Protein AF-G2FEU1-F1 (afdb_monomer)

Nearest PDB structures (foldseek):
  3tka-assembly1_A-2  TM=9.589E-01  e=1.641E-26  Escherichia coli K-12
  1wg8-assembly2_B  TM=9.608E-01  e=3.693E-21  Thermus thermophilus
  1n2x-assembly1_A  TM=9.197E-01  e=1.363E-20  Thermotoga maritima
  8ipi-assembly1_A  TM=8.136E-01  e=1.053E-19  Homo sapiens
  1n2x-assembly2_B  TM=9.112E-01  e=3.180E-18  Thermotoga maritima

InterPro domains:
  IPR002903 Ribosomal RNA small subunit methyltransferase H [MF_01007] (1-228)
  IPR002903 Ribosomal RNA small subunit methyltransferase H [PF01795] (5-227)
  IPR002903 Ribosomal RNA small subunit methyltransferase H [PTHR11265] (12-228)
  IPR002903 Ribosomal RNA small subunit methyltransferase H [TIGR00006] (11-227)
  IPR023397 S-adenosyl-L-methionine-dependent methyltransferase, MraW, recognition domain superfamily [G3DSA:1.10.150.170] (32-134)
  IPR023397 S-adenosyl-L-methionine-dependent methyltransferase, MraW, recognition domain superfamily [SSF81799] (34-133)
  IPR029063 S-adenosyl-L-methionine-dependent methyltransferase superfamily [G3DSA:3.40.50.150] (3-227)
  IPR029063 S-adenosyl-L-methionine-dependent methyltransferase superfamily [SSF53335] (12-228)

Foldseek 3Di:
DVQVVCVVVVQFQNAQEDEAEDDDDPCCAVDCQNQLDLVDKYFQALEPDSVDFDGLLRCLLPDALVVQLCLLCVFLVQPLSSQLSVLSVVVCVVPRPTMNNSSLVSQQVSRPDDDPPDRSCNSSSRSSSCVRHVRLVVLLVCLVCVLRRHHAQHKYKYKDQDDSSVVSVVVSQVQLQQADDDDPPDDDDPVRRNRQKDWDDDWDADDPVCCVVPVSSRRITMTMIGTHD

pLDDT: mean 93.09, std 5.65, range [76.69, 98.56]

Sequence (229 aa):
MIAQVAQNAGVAGRVDGVLLDLGVSSPQLDQAERGFSFLQDGPLDMRMDPNSGMSAAQWLAAATDKEIADVLKRYGDARHARRIARAIVAARQVEPILTTGRLAEIVSAANPAWEKGKHPATRSFQAIRIFINRELDDLQQFLGQVLEVLRPGGRLAVISFHSLEDRIVKRFMRDQAKGDRFPAGVPVTQAQLQPRLKLLGKAIRPGADETESNPRARSAVLRVAERLA

Structure (mmCIF, N/CA/C/O backbone):
data_AF-G2FEU1-F1
#
_entry.id   AF-G2FEU1-F1
#
loop_
_atom_site.group_PDB
_atom_site.id
_atom_site.type_symbol
_atom_site.label_atom_id
_atom_site.label_alt_id
_atom_site.label_comp_id
_atom_site.label_asym_id
_atom_site.label_entity_id
_atom_site.label_seq_id
_atom_site.pdbx_PDB_ins_code
_atom_site.Cartn_x
_atom_site.Cartn_y
_atom_site.Cartn_z
_atom_site.occupancy
_atom_site.B_iso_or_equiv
_atom_site.auth_seq_id
_atom_site.auth_comp_id
_atom_site.auth_asym_id
_atom_site.auth_atom_id
_atom_site.pdbx_PDB_model_num
ATOM 1 N N . MET A 1 1 ? -3.982 16.342 4.122 1.00 84.31 1 MET A N 1
ATOM 2 C CA . MET A 1 1 ? -4.105 15.750 5.476 1.00 84.31 1 MET A CA 1
ATOM 3 C C . MET A 1 1 ? -5.564 15.783 5.910 1.00 84.31 1 MET A C 1
ATOM 5 O O . MET A 1 1 ? -6.175 16.841 5.799 1.00 84.31 1 MET A O 1
ATOM 9 N N . ILE A 1 2 ? -6.144 14.651 6.333 1.00 91.88 2 ILE A N 1
ATOM 10 C CA . ILE A 1 2 ? -7.598 14.532 6.575 1.00 91.88 2 ILE A CA 1
ATOM 11 C C . ILE A 1 2 ? -8.083 15.435 7.716 1.00 91.88 2 ILE A C 1
ATOM 13 O O . ILE A 1 2 ? -9.157 16.018 7.600 1.00 91.88 2 ILE A O 1
ATOM 17 N N . ALA A 1 3 ? -7.274 15.627 8.763 1.00 91.00 3 ALA A N 1
ATOM 18 C CA . ALA A 1 3 ? -7.609 16.541 9.855 1.00 91.00 3 ALA A CA 1
ATOM 19 C C . ALA A 1 3 ? -7.847 17.972 9.344 1.00 91.00 3 ALA A C 1
ATOM 21 O O . ALA A 1 3 ? -8.859 18.580 9.676 1.00 91.00 3 ALA A O 1
ATOM 22 N N . GLN A 1 4 ? -6.983 18.471 8.453 1.00 92.88 4 GLN A N 1
ATOM 23 C CA . GLN A 1 4 ? -7.147 19.799 7.854 1.00 92.88 4 GLN A CA 1
ATOM 24 C C . GLN A 1 4 ? -8.415 19.892 6.999 1.00 92.88 4 GLN A C 1
ATOM 26 O O . GLN A 1 4 ? -9.126 20.890 7.055 1.00 92.88 4 GLN A O 1
ATOM 31 N N . VAL A 1 5 ? -8.721 18.849 6.220 1.00 93.25 5 VAL A N 1
ATOM 32 C CA . VAL A 1 5 ? -9.950 18.799 5.411 1.00 93.25 5 VAL A CA 1
ATOM 33 C C . VAL A 1 5 ? -11.182 18.857 6.317 1.00 93.25 5 VAL A C 1
ATOM 35 O O . VAL A 1 5 ? -12.087 19.650 6.069 1.00 93.25 5 VAL A O 1
ATOM 38 N N . ALA A 1 6 ? -11.194 18.079 7.402 1.00 93.75 6 ALA A N 1
ATOM 39 C CA . ALA A 1 6 ? -12.286 18.072 8.370 1.00 93.75 6 ALA A CA 1
ATOM 40 C C . ALA A 1 6 ? -12.422 19.409 9.119 1.00 93.75 6 ALA A C 1
ATOM 42 O O . ALA A 1 6 ? -13.540 19.857 9.364 1.00 93.75 6 ALA A O 1
ATOM 43 N N . GLN A 1 7 ? -11.306 20.063 9.456 1.00 95.06 7 GLN A N 1
ATOM 44 C CA . GLN A 1 7 ? -11.294 21.397 10.063 1.00 95.06 7 GLN A CA 1
ATOM 45 C C . GLN A 1 7 ? -11.870 22.449 9.112 1.00 95.06 7 GLN A C 1
ATOM 47 O O . GLN A 1 7 ? -12.780 23.177 9.499 1.00 95.06 7 GLN A O 1
ATOM 52 N N . ASN A 1 8 ? -11.405 22.485 7.860 1.00 95.50 8 ASN A N 1
ATOM 53 C CA . ASN A 1 8 ? -11.885 23.431 6.850 1.00 95.50 8 ASN A CA 1
ATOM 54 C C . ASN A 1 8 ? -13.380 23.251 6.557 1.00 95.50 8 ASN A C 1
ATOM 56 O O . ASN A 1 8 ? -14.080 24.222 6.292 1.00 95.50 8 ASN A O 1
ATOM 60 N N . ALA A 1 9 ? -13.871 22.013 6.628 1.00 95.19 9 ALA A N 1
ATOM 61 C CA . ALA A 1 9 ? -15.285 21.695 6.478 1.00 95.19 9 ALA A CA 1
ATOM 62 C C . ALA A 1 9 ? -16.109 21.886 7.771 1.00 95.19 9 ALA A C 1
ATOM 64 O O . ALA A 1 9 ? -17.322 21.701 7.743 1.00 95.19 9 ALA A O 1
ATOM 65 N N . GLY A 1 10 ? -15.492 22.232 8.909 1.00 96.06 10 GLY A N 1
ATOM 66 C CA . GLY A 1 10 ? -16.190 22.428 10.188 1.00 96.06 10 GLY A CA 1
ATOM 67 C C . GLY A 1 10 ? -16.725 21.143 10.840 1.00 96.06 10 GLY A C 1
ATOM 68 O O . GLY A 1 10 ? -17.628 21.203 11.677 1.00 96.06 10 GLY A O 1
ATOM 69 N N . VAL A 1 11 ? -16.186 19.976 10.469 1.00 95.94 11 VAL A N 1
ATOM 70 C CA . VAL A 1 11 ? -16.656 18.643 10.903 1.00 95.94 11 VAL A CA 1
ATOM 71 C C . VAL A 1 11 ? -15.617 17.842 11.698 1.00 95.94 11 VAL A C 1
ATOM 73 O O . VAL A 1 11 ? -15.837 16.667 11.988 1.00 95.94 11 VAL A O 1
ATOM 76 N N . ALA A 1 12 ? -14.486 18.444 12.076 1.00 94.69 12 ALA A N 1
ATOM 77 C CA . ALA A 1 12 ? -13.494 17.792 12.935 1.00 94.69 12 ALA A CA 1
ATOM 78 C C . ALA A 1 12 ? -14.127 17.311 14.259 1.00 94.69 12 ALA A C 1
ATOM 80 O O . ALA A 1 12 ? -14.909 18.031 14.881 1.00 94.69 12 ALA A O 1
ATOM 81 N N . GLY A 1 13 ? -13.835 16.070 14.659 1.00 95.19 13 GLY A N 1
ATOM 82 C CA . GLY A 1 13 ? -14.449 15.395 15.809 1.00 95.19 13 GLY A CA 1
ATOM 83 C C . GLY A 1 13 ? -15.951 15.108 15.678 1.00 95.19 13 GLY A C 1
ATOM 84 O O . GLY A 1 13 ? -16.587 14.740 16.665 1.00 95.19 13 GLY A O 1
ATOM 85 N N . ARG A 1 14 ? -16.546 15.305 14.493 1.00 96.19 14 ARG A N 1
ATOM 86 C CA . ARG A 1 14 ? -17.992 15.152 14.240 1.00 96.19 14 ARG A CA 1
ATOM 87 C C . ARG A 1 14 ? -18.310 14.120 13.161 1.00 96.19 14 ARG A C 1
ATOM 89 O O . ARG A 1 14 ? -19.481 13.835 12.940 1.00 96.19 14 ARG A O 1
ATOM 96 N N . VAL A 1 15 ? -17.299 13.544 12.511 1.00 97.44 15 VAL A N 1
ATOM 97 C CA . VAL A 1 15 ? -17.499 12.589 11.416 1.00 97.44 15 VAL A CA 1
ATOM 98 C C . VAL A 1 15 ? -17.984 11.241 11.951 1.00 97.44 15 VAL A C 1
ATOM 100 O O . VAL A 1 15 ? -17.354 10.639 12.822 1.00 97.44 15 VAL A O 1
ATOM 103 N N . ASP A 1 16 ? -19.093 10.753 11.395 1.00 97.75 16 ASP A N 1
ATOM 104 C CA . ASP A 1 16 ? -19.703 9.458 11.721 1.00 97.75 16 ASP A CA 1
ATOM 105 C C . ASP A 1 16 ? -18.911 8.256 11.217 1.00 97.75 16 ASP A C 1
ATOM 107 O O . ASP A 1 16 ? -18.908 7.191 11.834 1.00 97.75 16 ASP A O 1
ATOM 111 N N . GLY A 1 17 ? -18.274 8.402 10.062 1.00 97.19 17 GLY A N 1
ATOM 112 C CA . GLY A 1 17 ? -17.664 7.292 9.360 1.00 97.19 17 GLY A CA 1
ATOM 113 C C . GLY A 1 17 ? -16.549 7.744 8.436 1.00 97.19 17 GLY A C 1
ATOM 114 O O . GLY A 1 17 ? -16.683 8.730 7.719 1.00 97.19 17 GLY A O 1
ATOM 115 N N . VAL A 1 18 ? -15.460 6.987 8.434 1.00 97.81 18 VAL A N 1
ATOM 116 C CA . VAL A 1 18 ? -14.361 7.106 7.480 1.00 97.81 18 VAL A CA 1
ATOM 117 C C . VAL A 1 18 ? -14.202 5.754 6.795 1.00 97.81 18 VAL A C 1
ATOM 119 O O . VAL A 1 18 ? -13.953 4.748 7.462 1.00 97.81 18 VAL A O 1
ATOM 122 N N . LEU A 1 19 ? -14.346 5.739 5.470 1.00 97.75 19 LEU A N 1
ATOM 123 C CA . LEU A 1 19 ? -14.059 4.587 4.621 1.00 97.75 19 LEU A CA 1
ATOM 124 C C . LEU A 1 19 ? -12.775 4.851 3.836 1.00 97.75 19 LEU A C 1
ATOM 126 O O . LEU A 1 19 ? -12.643 5.883 3.182 1.00 97.75 19 LEU A O 1
ATOM 130 N N . LEU A 1 20 ? -11.853 3.898 3.887 1.00 96.56 20 LEU A N 1
ATOM 131 C CA . LEU A 1 20 ? -10.683 3.843 3.024 1.00 96.56 20 LEU A CA 1
ATOM 132 C C . LEU A 1 20 ? -10.752 2.582 2.173 1.00 96.56 20 LEU A C 1
ATOM 134 O O . LEU A 1 20 ? -10.674 1.479 2.713 1.00 96.56 20 LEU A O 1
ATOM 138 N N . ASP A 1 21 ? -10.854 2.754 0.862 1.00 95.50 21 ASP A N 1
ATOM 139 C CA . ASP A 1 21 ? -10.679 1.683 -0.115 1.00 95.50 21 ASP A CA 1
ATOM 140 C C . ASP A 1 21 ? -9.310 1.865 -0.778 1.00 95.50 21 ASP A C 1
ATOM 142 O O . ASP A 1 21 ? -9.107 2.802 -1.550 1.00 95.50 21 ASP A O 1
ATOM 146 N N . LEU A 1 22 ? -8.321 1.076 -0.345 1.00 93.31 22 LEU A N 1
ATOM 147 C CA . LEU A 1 22 ? -6.918 1.294 -0.705 1.00 93.31 22 LEU A CA 1
ATOM 148 C C . LEU A 1 22 ? -6.582 0.723 -2.086 1.00 93.31 22 LEU A C 1
ATOM 150 O O . LEU A 1 22 ? -7.262 -0.147 -2.611 1.00 93.31 22 LEU A O 1
ATOM 154 N N . GLY A 1 23 ? -5.472 1.168 -2.663 1.00 85.31 23 GLY A N 1
ATOM 155 C CA . GLY A 1 23 ? -4.984 0.669 -3.942 1.00 85.31 23 GLY A CA 1
ATOM 156 C C . GLY A 1 23 ? -5.354 1.569 -5.116 1.00 85.31 23 GLY A C 1
ATOM 157 O O . GLY A 1 23 ? -5.341 2.791 -5.011 1.00 85.31 23 GLY A O 1
ATOM 158 N N . VAL A 1 24 ? -5.575 0.951 -6.272 1.00 81.81 24 VAL A N 1
ATOM 159 C CA . VAL A 1 24 ? -5.728 1.647 -7.555 1.00 81.81 24 VAL A CA 1
ATOM 160 C C . VAL A 1 24 ? -7.156 1.544 -8.062 1.00 81.81 24 VAL A C 1
ATOM 162 O O . VAL A 1 24 ? -7.791 0.497 -7.944 1.00 81.81 24 VAL A O 1
ATOM 165 N N . SER A 1 25 ? -7.646 2.623 -8.663 1.00 81.12 25 SER A N 1
ATOM 166 C CA . SER A 1 25 ? -8.970 2.661 -9.275 1.00 81.12 25 SER A CA 1
ATOM 167 C C . SER A 1 25 ? -8.998 1.887 -10.595 1.00 81.12 25 SER A C 1
ATOM 169 O O . SER A 1 25 ? -7.974 1.714 -11.259 1.00 81.12 25 SER A O 1
ATOM 171 N N . SER A 1 26 ? -10.186 1.444 -11.017 1.00 78.25 26 SER A N 1
ATOM 172 C CA . SER A 1 26 ? -10.350 0.758 -12.305 1.00 78.25 26 SER A CA 1
ATOM 173 C C . SER A 1 26 ? -9.785 1.560 -13.485 1.00 78.25 26 SER A C 1
ATOM 175 O O . SER A 1 26 ? -8.950 1.007 -14.197 1.00 78.25 26 SER A O 1
ATOM 177 N N . PRO A 1 27 ? -10.072 2.872 -13.636 1.00 80.88 27 PRO A N 1
ATOM 178 C CA . PRO A 1 27 ? -9.462 3.674 -14.698 1.00 80.88 27 PRO A CA 1
ATOM 179 C C . PRO A 1 27 ? -7.928 3.661 -14.694 1.00 80.88 27 PRO A C 1
ATOM 181 O O . PRO A 1 27 ? -7.326 3.688 -15.760 1.00 80.88 27 PRO A O 1
ATOM 184 N N . GLN A 1 28 ? -7.278 3.583 -13.525 1.00 82.81 28 GLN A N 1
ATOM 185 C CA . GLN A 1 28 ? -5.813 3.522 -13.443 1.00 82.81 28 GLN A CA 1
ATOM 186 C C . GLN A 1 28 ? -5.244 2.201 -13.976 1.00 82.81 28 GLN A C 1
ATOM 188 O O . GLN A 1 28 ? -4.148 2.200 -14.527 1.00 82.81 28 GLN A O 1
ATOM 193 N N . LEU A 1 29 ? -5.961 1.086 -13.812 1.00 79.25 29 LEU A N 1
ATOM 194 C CA . LEU A 1 29 ? -5.539 -0.228 -14.308 1.00 79.25 29 LEU A CA 1
ATOM 195 C C . LEU A 1 29 ? -5.951 -0.487 -15.759 1.00 79.25 29 LEU A C 1
ATOM 197 O O . LEU A 1 29 ? -5.231 -1.182 -16.472 1.00 79.25 29 LEU A O 1
ATOM 201 N N . ASP A 1 30 ? -7.109 0.036 -16.158 1.00 82.88 30 ASP A N 1
ATOM 202 C CA . ASP A 1 30 ? -7.742 -0.257 -17.445 1.00 82.88 30 ASP A CA 1
ATOM 203 C C . ASP A 1 30 ? -7.221 0.645 -18.576 1.00 82.88 30 ASP A C 1
ATOM 205 O O . ASP A 1 30 ? -7.335 0.290 -19.745 1.00 82.88 30 ASP A O 1
ATOM 209 N N . GLN A 1 31 ? -6.615 1.790 -18.242 1.00 88.00 31 GLN A N 1
ATOM 210 C CA . GLN A 1 31 ? -5.978 2.692 -19.202 1.00 88.00 31 GLN A CA 1
ATOM 211 C C . GLN A 1 31 ? -4.473 2.421 -19.271 1.00 88.00 31 GLN A C 1
ATOM 213 O O . GLN A 1 31 ? -3.723 2.809 -18.371 1.00 88.00 31 GLN A O 1
ATOM 218 N N . ALA A 1 32 ? -4.014 1.809 -20.364 1.00 89.31 32 ALA A N 1
ATOM 219 C CA . ALA A 1 32 ? -2.597 1.507 -20.580 1.00 89.31 32 ALA A CA 1
ATOM 220 C C . ALA A 1 32 ? -1.684 2.743 -20.444 1.00 89.31 32 ALA A C 1
ATOM 222 O O . ALA A 1 32 ? -0.600 2.657 -19.868 1.00 89.31 32 ALA A O 1
ATOM 223 N N . GLU A 1 33 ? -2.162 3.917 -20.873 1.00 91.50 33 GLU A N 1
ATOM 224 C CA . GLU A 1 33 ? -1.453 5.204 -20.787 1.00 91.50 33 GLU A CA 1
ATOM 225 C C . GLU A 1 33 ? -1.043 5.594 -19.358 1.00 91.50 33 GLU A C 1
ATOM 227 O O . GLU A 1 33 ? -0.087 6.342 -19.163 1.00 91.50 33 GLU A O 1
ATOM 232 N N . ARG A 1 34 ? -1.738 5.068 -18.340 1.00 92.69 34 ARG A N 1
ATOM 233 C CA . ARG A 1 34 ? -1.435 5.326 -16.927 1.00 92.69 34 ARG A CA 1
ATOM 234 C C . ARG A 1 34 ? -0.243 4.517 -16.411 1.00 92.69 34 ARG A C 1
ATOM 236 O O . ARG A 1 34 ? 0.314 4.858 -15.367 1.00 92.69 34 ARG A O 1
ATOM 243 N N . GLY A 1 35 ? 0.141 3.439 -17.094 1.00 92.94 35 GLY A N 1
ATOM 244 C CA . GLY A 1 35 ? 1.352 2.681 -16.777 1.00 92.94 35 GLY A CA 1
ATOM 245 C C . GLY A 1 35 ? 1.301 1.813 -15.517 1.00 92.94 35 GLY A C 1
ATOM 246 O O . GLY A 1 35 ? 2.347 1.382 -15.038 1.00 92.94 35 GLY A O 1
ATOM 247 N N . PHE A 1 36 ? 0.121 1.547 -14.941 1.00 91.62 36 PHE A N 1
ATOM 248 C CA . PHE A 1 36 ? -0.004 0.723 -13.723 1.00 91.62 36 PHE A CA 1
ATOM 249 C C . PHE A 1 36 ? 0.024 -0.786 -13.987 1.00 91.62 36 PHE A C 1
ATOM 251 O O . PHE A 1 36 ? 0.252 -1.572 -13.064 1.00 91.62 36 PHE A O 1
ATOM 258 N N . SER A 1 37 ? -0.230 -1.195 -15.227 1.00 89.00 37 SER A N 1
ATOM 259 C CA . SER A 1 37 ? -0.336 -2.590 -15.640 1.00 89.00 37 SER A CA 1
ATOM 260 C C . SER A 1 37 ? 0.650 -2.890 -16.764 1.00 89.00 37 SER A C 1
ATOM 262 O O . SER A 1 37 ? 0.948 -2.033 -17.587 1.00 89.00 37 SER A O 1
ATOM 264 N N . PHE A 1 38 ? 1.144 -4.124 -16.794 1.00 88.44 38 PHE A N 1
ATOM 265 C CA . PHE A 1 38 ? 1.902 -4.684 -17.918 1.00 88.44 38 PHE A CA 1
ATOM 266 C C . PHE A 1 38 ? 1.051 -5.639 -18.768 1.00 88.44 38 PHE A C 1
ATOM 268 O O . PHE A 1 38 ? 1.571 -6.271 -19.679 1.00 88.44 38 PHE A O 1
ATOM 275 N N . LEU A 1 39 ? -0.241 -5.803 -18.448 1.00 87.19 39 LEU A N 1
ATOM 276 C CA . LEU A 1 39 ? -1.158 -6.598 -19.277 1.00 87.19 39 LEU A CA 1
ATOM 277 C C . LEU A 1 39 ? -1.464 -5.897 -20.603 1.00 87.19 39 LEU A C 1
ATOM 279 O O . LEU A 1 39 ? -1.707 -6.558 -21.606 1.00 87.19 39 LEU A O 1
ATOM 283 N N . GLN A 1 40 ? -1.454 -4.567 -20.585 1.00 88.25 40 GLN A N 1
ATOM 284 C CA . GLN A 1 40 ? -1.482 -3.716 -21.763 1.00 88.25 40 GLN A CA 1
ATOM 285 C C . GLN A 1 40 ? -0.224 -2.854 -21.703 1.00 88.25 40 GLN A C 1
ATOM 287 O O . GLN A 1 40 ? 0.049 -2.254 -20.659 1.00 88.25 40 GLN A O 1
ATOM 292 N N . ASP A 1 41 ? 0.564 -2.85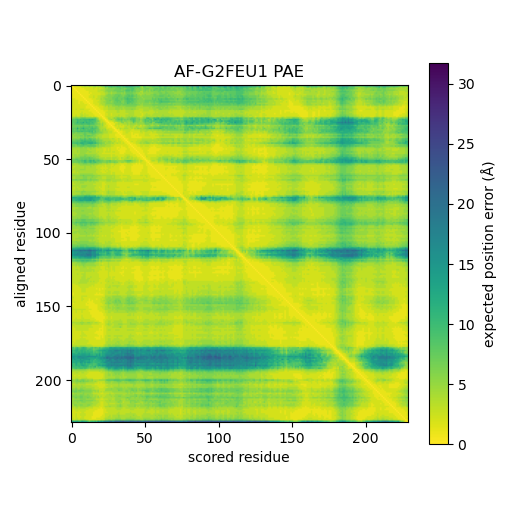3 -22.776 1.00 94.56 41 ASP A N 1
ATOM 293 C CA . ASP A 1 41 ? 1.784 -2.053 -22.819 1.00 94.56 41 ASP A CA 1
ATOM 294 C C . ASP A 1 41 ? 1.443 -0.560 -22.903 1.00 94.56 41 ASP A C 1
ATOM 296 O O . ASP A 1 41 ? 0.487 -0.162 -23.568 1.00 94.56 41 ASP A O 1
ATOM 300 N N . GLY A 1 42 ? 2.221 0.263 -22.209 1.00 95.50 42 GLY A N 1
ATOM 301 C CA . GLY A 1 42 ? 2.019 1.704 -22.129 1.00 95.50 42 GLY A CA 1
ATOM 302 C C . GLY A 1 42 ? 3.200 2.408 -21.463 1.00 95.50 42 GLY A C 1
ATOM 303 O O . GLY A 1 42 ? 4.143 1.741 -21.024 1.00 95.50 42 GLY A O 1
ATOM 304 N N . PRO A 1 43 ? 3.184 3.750 -21.374 1.00 97.25 43 PRO A N 1
ATOM 305 C CA . PRO A 1 43 ? 4.246 4.521 -20.741 1.00 97.25 43 PRO A CA 1
ATOM 306 C C . PRO A 1 43 ? 4.471 4.073 -19.298 1.00 97.25 43 PRO A C 1
ATOM 308 O O . PRO A 1 43 ? 3.525 3.865 -18.539 1.00 97.25 43 PRO A O 1
ATOM 311 N N . LEU A 1 44 ? 5.729 3.952 -18.887 1.00 97.75 44 LEU A N 1
ATOM 312 C CA . LEU A 1 44 ? 6.092 3.562 -17.529 1.00 97.75 44 LEU A CA 1
ATOM 313 C C . LEU A 1 44 ? 5.966 4.759 -16.569 1.00 97.75 44 LEU A C 1
ATOM 315 O O . LEU A 1 44 ? 6.955 5.350 -16.134 1.00 97.75 44 LEU A O 1
ATOM 319 N N . ASP A 1 45 ? 4.723 5.130 -16.258 1.00 96.56 45 ASP A N 1
ATOM 320 C CA . ASP A 1 45 ? 4.401 6.264 -15.389 1.00 96.56 45 ASP A CA 1
ATOM 321 C C . ASP A 1 45 ? 4.161 5.839 -13.929 1.00 96.56 45 ASP A C 1
ATOM 323 O O . ASP A 1 45 ? 4.984 6.128 -13.060 1.00 96.56 45 ASP A O 1
ATOM 327 N N . MET A 1 46 ? 3.068 5.113 -13.667 1.00 95.75 46 MET A N 1
ATOM 328 C CA . MET A 1 46 ? 2.623 4.651 -12.339 1.00 95.75 46 MET A CA 1
ATOM 329 C C . MET A 1 46 ? 2.228 5.738 -11.327 1.00 95.75 46 MET A C 1
ATOM 331 O O . MET A 1 46 ? 1.922 5.387 -10.184 1.00 95.75 46 MET A O 1
ATOM 335 N N . ARG A 1 47 ? 2.195 7.029 -11.678 1.00 95.75 47 ARG A N 1
ATOM 336 C CA . ARG A 1 47 ? 1.741 8.079 -10.754 1.00 95.75 47 ARG A CA 1
ATOM 337 C C . ARG A 1 47 ? 0.218 8.126 -10.664 1.00 95.75 47 ARG A C 1
ATOM 339 O O . ARG A 1 47 ? -0.501 8.129 -11.670 1.00 95.75 47 ARG A O 1
ATOM 346 N N . MET A 1 48 ? -0.293 8.184 -9.436 1.00 91.88 48 MET A N 1
ATOM 347 C CA . MET A 1 48 ? -1.715 8.380 -9.150 1.00 91.88 48 MET A CA 1
ATOM 348 C C . MET A 1 48 ? -2.155 9.790 -9.546 1.00 91.88 48 MET A C 1
ATOM 350 O O . MET A 1 48 ? -3.204 9.918 -10.181 1.00 91.88 48 MET A O 1
ATOM 354 N N . ASP A 1 49 ? -1.317 10.792 -9.259 1.00 91.88 49 ASP A N 1
ATOM 355 C CA . ASP A 1 49 ? -1.400 12.158 -9.784 1.00 91.88 49 ASP A CA 1
ATOM 356 C C . ASP A 1 49 ? -0.323 12.378 -10.869 1.00 91.88 49 ASP A C 1
ATOM 358 O O . ASP A 1 49 ? 0.854 12.536 -10.543 1.00 91.88 49 ASP A O 1
ATOM 362 N N . PRO A 1 50 ? -0.693 12.396 -12.163 1.00 88.06 50 PRO A N 1
ATOM 363 C CA . PRO A 1 50 ? 0.258 12.601 -13.258 1.00 88.06 50 PRO A CA 1
ATOM 364 C C . PRO A 1 50 ? 0.898 13.999 -13.295 1.00 88.06 50 PRO A C 1
ATOM 366 O O . PRO A 1 50 ? 1.883 14.199 -14.010 1.00 88.06 50 PRO A O 1
ATOM 369 N N . ASN A 1 51 ? 0.360 14.973 -12.555 1.00 90.81 51 ASN A N 1
ATOM 370 C CA . ASN A 1 51 ? 0.832 16.360 -12.587 1.00 90.81 51 ASN A CA 1
ATOM 371 C C . ASN A 1 51 ? 1.922 16.653 -11.551 1.00 90.81 51 ASN A C 1
ATOM 373 O O . ASN A 1 51 ? 2.467 17.755 -11.531 1.00 90.81 51 ASN A O 1
ATOM 377 N N . SER A 1 52 ? 2.252 15.692 -10.687 1.00 89.12 52 SER A N 1
ATOM 378 C CA . SER A 1 52 ? 3.238 15.879 -9.627 1.00 89.12 52 SER A CA 1
ATOM 379 C C . SER A 1 52 ? 4.196 14.696 -9.514 1.00 89.12 52 SER A C 1
ATOM 381 O O . SER A 1 52 ? 3.964 13.615 -10.051 1.00 89.12 52 SER A O 1
ATOM 383 N N . GLY A 1 53 ? 5.324 14.916 -8.838 1.00 92.12 53 GLY A N 1
ATOM 384 C CA . GLY A 1 53 ? 6.294 13.864 -8.542 1.00 92.12 53 GLY A CA 1
ATOM 385 C C . GLY A 1 53 ? 7.066 13.326 -9.751 1.00 92.12 53 GLY A C 1
ATOM 386 O O . GLY A 1 53 ? 7.012 13.853 -10.861 1.00 92.12 53 GLY A O 1
ATOM 387 N N . MET A 1 54 ? 7.829 12.268 -9.489 1.00 95.69 54 MET A N 1
ATOM 388 C CA . MET A 1 54 ? 8.692 11.588 -10.453 1.00 95.69 54 MET A CA 1
ATOM 389 C C . MET A 1 54 ? 7.999 10.322 -10.958 1.00 95.69 54 MET A C 1
ATOM 391 O O . MET A 1 54 ? 7.460 9.562 -10.156 1.00 95.69 54 MET A O 1
ATOM 395 N N . SER A 1 55 ? 8.009 10.085 -12.270 1.00 97.81 55 SER A N 1
ATOM 396 C CA . SER A 1 55 ? 7.448 8.861 -12.848 1.00 97.81 55 SER A CA 1
ATOM 397 C C . SER A 1 55 ? 8.322 7.636 -12.561 1.00 97.81 55 SER A C 1
ATOM 399 O O . SER A 1 55 ? 9.511 7.755 -12.249 1.00 97.81 55 SER A O 1
ATOM 401 N N . ALA A 1 56 ? 7.761 6.435 -12.709 1.00 98.00 56 ALA A N 1
ATOM 402 C CA . ALA A 1 56 ? 8.506 5.187 -12.571 1.00 98.00 56 ALA A CA 1
ATOM 403 C C . ALA A 1 56 ? 9.688 5.111 -13.552 1.00 98.00 56 ALA A C 1
ATOM 405 O O . ALA A 1 56 ? 10.784 4.733 -13.140 1.00 98.00 56 ALA A O 1
ATOM 406 N N . ALA A 1 57 ? 9.509 5.525 -14.812 1.00 98.25 57 ALA A N 1
ATOM 407 C CA . ALA A 1 57 ? 10.586 5.591 -15.800 1.00 98.25 57 ALA A CA 1
ATOM 408 C C . ALA A 1 57 ? 11.712 6.539 -15.365 1.00 98.25 57 ALA A C 1
ATOM 410 O O . ALA A 1 57 ? 12.884 6.167 -15.401 1.00 98.25 57 ALA A O 1
ATOM 411 N N . GLN A 1 58 ? 11.365 7.750 -14.914 1.00 98.19 58 GLN A N 1
ATOM 412 C CA . GLN A 1 58 ? 12.342 8.745 -14.459 1.00 98.19 58 GLN A CA 1
ATOM 413 C C . GLN A 1 58 ? 13.128 8.241 -13.245 1.00 98.19 58 GLN A C 1
ATOM 415 O O . GLN A 1 58 ? 14.354 8.339 -13.208 1.00 98.19 58 GLN A O 1
ATOM 420 N N . TRP A 1 59 ? 12.435 7.645 -12.275 1.00 98.50 59 TRP A N 1
ATOM 421 C CA . TRP A 1 59 ? 13.079 7.077 -11.098 1.00 98.50 59 TRP A CA 1
ATOM 422 C C . TRP A 1 59 ? 14.003 5.913 -11.466 1.00 98.50 59 TRP A C 1
ATOM 424 O O . TRP A 1 59 ? 15.162 5.891 -11.050 1.00 98.50 59 TRP A O 1
ATOM 434 N N . LEU A 1 60 ? 13.542 4.982 -12.306 1.00 98.31 60 LEU A N 1
ATOM 435 C CA . LEU A 1 60 ? 14.360 3.865 -12.778 1.00 98.31 60 LEU A CA 1
ATOM 436 C C . LEU A 1 60 ? 15.520 4.293 -13.675 1.00 98.31 60 LEU A C 1
ATOM 438 O O . LEU A 1 60 ? 16.463 3.519 -13.807 1.00 98.31 60 LEU A O 1
ATOM 442 N N . ALA A 1 61 ? 15.499 5.482 -14.275 1.00 98.06 61 ALA A N 1
ATOM 443 C CA . ALA A 1 61 ? 16.638 6.013 -15.018 1.00 98.06 61 ALA A CA 1
ATOM 444 C C . ALA A 1 61 ? 17.773 6.473 -14.084 1.00 98.06 61 ALA A C 1
ATOM 446 O O . ALA A 1 61 ? 18.943 6.294 -14.417 1.00 98.06 61 ALA A O 1
ATOM 447 N N . ALA A 1 62 ? 17.440 7.006 -12.903 1.00 97.38 62 ALA A N 1
ATOM 448 C CA . ALA A 1 62 ? 18.405 7.622 -11.988 1.00 97.38 62 ALA A CA 1
ATOM 449 C C . ALA A 1 62 ? 18.823 6.729 -10.804 1.00 97.38 62 ALA A C 1
ATOM 451 O O . ALA A 1 62 ? 19.980 6.762 -10.389 1.00 97.38 62 ALA A O 1
ATOM 452 N N . ALA A 1 63 ? 17.910 5.919 -10.262 1.00 98.12 63 ALA A N 1
ATOM 453 C CA . ALA A 1 63 ? 18.125 5.182 -9.015 1.00 98.12 63 ALA A CA 1
ATOM 454 C C . ALA A 1 63 ? 19.294 4.189 -9.094 1.00 98.12 63 ALA A C 1
ATOM 456 O O . ALA A 1 63 ? 19.538 3.556 -10.121 1.00 98.12 63 ALA A O 1
ATOM 457 N N . THR A 1 64 ? 20.018 3.993 -8.004 1.00 98.25 64 THR A N 1
ATOM 458 C CA . THR A 1 64 ? 21.049 2.952 -7.907 1.00 98.25 64 THR A CA 1
ATOM 459 C C . THR A 1 64 ? 20.426 1.554 -7.874 1.00 98.25 64 THR A C 1
ATOM 461 O O . THR A 1 64 ? 19.261 1.371 -7.509 1.00 98.25 64 THR A O 1
ATOM 464 N N . ASP A 1 65 ? 21.205 0.524 -8.215 1.00 96.50 65 ASP A N 1
ATOM 465 C CA . ASP A 1 65 ? 20.750 -0.867 -8.095 1.00 96.50 65 ASP A CA 1
ATOM 466 C C . ASP A 1 65 ? 20.378 -1.218 -6.642 1.00 96.50 65 ASP A C 1
ATOM 468 O O . ASP A 1 65 ? 19.420 -1.953 -6.401 1.00 96.50 65 ASP A O 1
ATOM 472 N N . LYS A 1 66 ? 21.091 -0.649 -5.664 1.00 98.12 66 LYS A N 1
ATOM 473 C CA . LYS A 1 66 ? 20.788 -0.784 -4.239 1.00 98.12 66 LYS A CA 1
ATOM 474 C C . LYS A 1 66 ? 19.421 -0.200 -3.890 1.00 98.12 66 LYS A C 1
ATOM 476 O O . LYS A 1 66 ? 18.625 -0.900 -3.272 1.00 98.12 66 LYS A O 1
ATOM 481 N N . GLU A 1 67 ? 19.127 1.030 -4.305 1.00 98.19 67 GLU A N 1
ATOM 482 C CA . GLU A 1 67 ? 17.832 1.672 -4.033 1.00 98.19 67 GLU A CA 1
ATOM 483 C C . GLU A 1 67 ? 16.675 0.896 -4.663 1.00 98.19 67 GLU A C 1
ATOM 485 O O . GLU A 1 67 ? 15.677 0.620 -3.994 1.00 98.19 67 GLU A O 1
ATOM 490 N N . ILE A 1 68 ? 16.830 0.465 -5.919 1.00 98.31 68 ILE A N 1
ATOM 491 C CA . ILE A 1 68 ? 15.828 -0.362 -6.599 1.00 98.31 68 ILE A CA 1
ATOM 492 C C . ILE A 1 68 ? 15.636 -1.678 -5.834 1.00 98.31 68 ILE A C 1
ATOM 494 O O . ILE A 1 68 ? 14.506 -2.080 -5.558 1.00 98.31 68 ILE A O 1
ATOM 498 N N . ALA A 1 69 ? 16.721 -2.352 -5.442 1.00 97.88 69 ALA A N 1
ATOM 499 C CA . ALA A 1 69 ? 16.638 -3.597 -4.685 1.00 97.88 69 ALA A CA 1
ATOM 500 C C . ALA A 1 69 ? 15.950 -3.408 -3.325 1.00 97.88 69 ALA A C 1
ATOM 502 O O . ALA A 1 69 ? 15.158 -4.261 -2.919 1.00 97.88 69 ALA A O 1
ATOM 503 N N . ASP A 1 70 ? 16.224 -2.306 -2.629 1.00 97.56 70 ASP A N 1
ATOM 504 C CA . ASP A 1 70 ? 15.617 -1.996 -1.337 1.00 97.56 70 ASP A CA 1
ATOM 505 C C . ASP A 1 70 ? 14.109 -1.743 -1.479 1.00 97.56 70 ASP A C 1
ATOM 507 O O . ASP A 1 70 ? 13.329 -2.301 -0.704 1.00 97.56 70 ASP A O 1
ATOM 511 N N . VAL A 1 71 ? 13.678 -1.013 -2.515 1.00 97.44 71 VAL A N 1
ATOM 512 C CA . VAL A 1 71 ? 12.257 -0.818 -2.864 1.00 97.44 71 VAL A CA 1
ATOM 513 C C . VAL A 1 71 ? 11.572 -2.152 -3.165 1.00 97.44 71 VAL A C 1
ATOM 515 O O . VAL A 1 71 ? 10.565 -2.491 -2.538 1.00 97.44 71 VAL A O 1
ATOM 518 N N . LEU A 1 72 ? 12.146 -2.959 -4.064 1.00 96.38 72 LEU A N 1
ATOM 519 C CA . LEU A 1 72 ? 11.595 -4.262 -4.449 1.00 96.38 72 LEU A CA 1
ATOM 520 C C . LEU A 1 72 ? 11.494 -5.224 -3.258 1.00 96.38 72 LEU A C 1
ATOM 522 O O . LEU A 1 72 ? 10.520 -5.969 -3.127 1.00 96.38 72 LEU A O 1
ATOM 526 N N . LYS A 1 73 ? 12.485 -5.206 -2.363 1.00 94.44 73 LYS A N 1
ATOM 527 C CA . LYS A 1 73 ? 12.489 -6.034 -1.154 1.00 94.44 73 LYS A CA 1
ATOM 528 C C . LYS A 1 73 ? 11.456 -5.549 -0.141 1.00 94.44 73 LYS A C 1
ATOM 530 O O . LYS A 1 73 ? 10.698 -6.361 0.383 1.00 94.44 73 LYS A O 1
ATOM 535 N N . ARG A 1 74 ? 11.431 -4.245 0.146 1.00 93.38 74 ARG A N 1
ATOM 536 C CA . ARG A 1 74 ? 10.575 -3.650 1.181 1.00 93.38 74 ARG A CA 1
ATOM 537 C C . ARG A 1 74 ? 9.098 -3.719 0.811 1.00 93.38 74 ARG A C 1
ATOM 539 O O . ARG A 1 74 ? 8.284 -4.031 1.679 1.00 93.38 74 ARG A O 1
ATOM 546 N N . TYR A 1 75 ? 8.762 -3.436 -0.446 1.00 93.44 75 TYR A N 1
ATOM 547 C CA . TYR A 1 75 ? 7.372 -3.287 -0.878 1.00 93.44 75 TYR A CA 1
ATOM 548 C C . TYR A 1 75 ? 6.843 -4.454 -1.719 1.00 93.44 75 TYR A C 1
ATOM 550 O O . TYR A 1 75 ? 5.634 -4.658 -1.770 1.00 93.44 75 TYR A O 1
ATOM 558 N N . GLY A 1 76 ? 7.719 -5.252 -2.334 1.00 86.75 76 GLY A N 1
ATOM 559 C CA . GLY A 1 76 ? 7.322 -6.377 -3.188 1.00 86.75 76 GLY A CA 1
ATOM 560 C C . GLY A 1 76 ? 7.533 -7.758 -2.577 1.00 86.75 76 GLY A C 1
ATOM 561 O O . GLY A 1 76 ? 7.120 -8.741 -3.184 1.00 86.75 76 GLY A O 1
ATOM 562 N N . ASP A 1 77 ? 8.206 -7.872 -1.424 1.00 79.56 77 ASP A N 1
ATOM 563 C CA . ASP A 1 77 ? 8.679 -9.161 -0.882 1.00 79.56 77 ASP A CA 1
ATOM 564 C C . ASP A 1 77 ? 9.414 -10.001 -1.955 1.00 79.56 77 ASP A C 1
ATOM 566 O O . ASP A 1 77 ? 9.232 -11.215 -2.115 1.00 79.56 77 ASP A O 1
ATOM 570 N N . ALA A 1 78 ? 10.204 -9.314 -2.788 1.00 78.06 78 ALA A N 1
ATOM 571 C CA . ALA A 1 78 ? 10.906 -9.921 -3.907 1.00 78.06 78 ALA A CA 1
ATOM 572 C C . ALA A 1 78 ? 12.192 -10.602 -3.417 1.00 78.06 78 ALA A C 1
ATOM 574 O O . ALA A 1 78 ? 13.217 -9.955 -3.195 1.00 78.06 78 ALA A O 1
ATOM 575 N N . ARG A 1 79 ? 12.171 -11.937 -3.305 1.00 81.62 79 ARG A N 1
ATOM 576 C CA . ARG A 1 79 ? 13.347 -12.751 -2.924 1.00 81.62 79 ARG A CA 1
ATOM 577 C C . ARG A 1 79 ? 14.576 -12.469 -3.794 1.00 81.62 79 ARG A C 1
ATOM 579 O O . ARG A 1 79 ? 15.702 -12.479 -3.306 1.00 81.62 79 ARG A O 1
ATOM 586 N N . HIS A 1 80 ? 14.351 -12.169 -5.072 1.00 91.06 80 HIS A N 1
ATOM 587 C CA . HIS A 1 80 ? 15.392 -11.893 -6.062 1.00 91.06 80 HIS A CA 1
ATOM 588 C C . HIS A 1 80 ? 15.589 -10.392 -6.336 1.00 91.06 80 HIS A C 1
ATOM 590 O O . HIS A 1 80 ? 16.132 -10.034 -7.378 1.00 91.06 80 HIS A O 1
ATOM 596 N N . ALA A 1 81 ? 15.200 -9.511 -5.402 1.00 95.00 81 ALA A N 1
ATOM 597 C CA . ALA A 1 81 ? 15.256 -8.053 -5.558 1.00 95.00 81 ALA A CA 1
ATOM 598 C C . ALA A 1 81 ? 16.601 -7.531 -6.092 1.00 95.00 81 ALA A C 1
ATOM 600 O O . ALA A 1 81 ? 16.623 -6.784 -7.062 1.00 95.00 81 ALA A O 1
ATOM 601 N N . ARG A 1 82 ? 17.732 -7.979 -5.524 1.00 96.19 82 ARG A N 1
ATOM 602 C CA . ARG A 1 82 ? 19.076 -7.564 -5.979 1.00 96.19 82 ARG A CA 1
ATOM 603 C C . ARG A 1 82 ? 19.376 -7.985 -7.418 1.00 96.19 82 ARG A C 1
ATOM 605 O O . ARG A 1 82 ? 20.007 -7.240 -8.156 1.00 96.19 82 ARG A O 1
ATOM 612 N N . ARG A 1 83 ? 18.942 -9.185 -7.814 1.00 96.06 83 ARG A N 1
ATOM 613 C CA . ARG A 1 83 ? 19.140 -9.705 -9.175 1.00 96.06 83 ARG A CA 1
ATOM 614 C C . ARG A 1 83 ? 18.303 -8.913 -10.177 1.00 96.06 83 ARG A C 1
ATOM 616 O O . ARG A 1 83 ? 18.831 -8.507 -11.203 1.00 96.06 83 ARG A O 1
ATOM 623 N N . ILE A 1 84 ? 17.039 -8.657 -9.842 1.00 96.62 84 ILE A N 1
ATOM 624 C CA . ILE A 1 84 ? 16.127 -7.850 -10.660 1.00 96.62 84 ILE A CA 1
ATOM 625 C C . ILE A 1 84 ? 16.658 -6.419 -10.797 1.00 96.62 84 ILE A C 1
ATOM 627 O O . ILE A 1 84 ? 16.736 -5.907 -11.906 1.00 96.62 84 ILE A O 1
ATOM 631 N N . ALA A 1 85 ? 17.097 -5.796 -9.702 1.00 97.94 85 ALA A N 1
ATOM 632 C CA . ALA A 1 85 ? 17.648 -4.446 -9.729 1.00 97.94 85 ALA A CA 1
ATOM 633 C C . ALA A 1 85 ? 18.888 -4.330 -10.627 1.00 97.94 85 ALA A C 1
ATOM 635 O O . ALA A 1 85 ? 18.962 -3.426 -11.453 1.00 97.94 85 ALA A O 1
ATOM 636 N N . ARG A 1 86 ? 19.827 -5.282 -10.535 1.00 97.94 86 ARG A N 1
ATOM 637 C CA . ARG A 1 86 ? 20.986 -5.334 -11.440 1.00 97.94 86 ARG A CA 1
ATOM 638 C C . ARG A 1 86 ? 20.577 -5.494 -12.899 1.00 97.94 86 ARG A C 1
ATOM 640 O O . ARG A 1 86 ? 21.164 -4.843 -13.752 1.00 97.94 86 ARG A O 1
ATOM 647 N N . ALA A 1 87 ? 19.577 -6.329 -13.184 1.00 97.88 87 ALA A N 1
ATOM 648 C CA . ALA A 1 87 ? 19.066 -6.501 -14.541 1.00 97.88 87 ALA A CA 1
ATOM 649 C C . ALA A 1 87 ? 18.433 -5.210 -15.083 1.00 97.88 87 ALA A C 1
ATOM 651 O O . ALA A 1 87 ? 18.689 -4.849 -16.224 1.00 97.88 87 ALA A O 1
ATOM 652 N N . ILE A 1 88 ? 17.680 -4.481 -14.254 1.00 98.06 88 ILE A N 1
ATOM 653 C CA . ILE A 1 88 ? 17.114 -3.171 -14.603 1.00 98.06 88 ILE A CA 1
ATOM 654 C C . ILE A 1 88 ? 18.227 -2.157 -14.896 1.00 98.06 88 ILE A C 1
ATOM 656 O O . ILE A 1 88 ? 18.195 -1.498 -15.933 1.00 98.06 88 ILE A O 1
ATOM 660 N N . VAL A 1 89 ? 19.236 -2.055 -14.022 1.00 98.25 89 VAL A N 1
ATOM 661 C CA . VAL A 1 89 ? 20.360 -1.127 -14.225 1.00 98.25 89 VAL A CA 1
ATOM 662 C C . VAL A 1 89 ? 21.176 -1.495 -15.464 1.00 98.25 89 VAL A C 1
ATOM 664 O O . VAL A 1 89 ? 21.548 -0.604 -16.220 1.00 98.25 89 VAL A O 1
ATOM 667 N N . ALA A 1 90 ? 21.427 -2.781 -15.711 1.00 98.06 90 ALA A N 1
ATOM 668 C CA . ALA A 1 90 ? 22.126 -3.227 -16.913 1.00 98.06 90 ALA A CA 1
ATOM 669 C C . ALA A 1 90 ? 21.319 -2.920 -18.183 1.00 98.06 90 ALA A C 1
ATOM 671 O O . ALA A 1 90 ? 21.865 -2.374 -19.136 1.00 98.06 90 ALA A O 1
ATOM 672 N N . ALA A 1 91 ? 20.014 -3.208 -18.178 1.00 97.94 91 ALA A N 1
ATOM 673 C CA . ALA A 1 91 ? 19.141 -2.957 -19.319 1.00 97.94 91 ALA A CA 1
ATOM 674 C C . ALA A 1 91 ? 19.069 -1.465 -19.671 1.00 97.94 91 ALA A C 1
ATOM 676 O O . ALA A 1 91 ? 19.225 -1.122 -20.840 1.00 97.94 91 ALA A O 1
ATOM 677 N N . ARG A 1 92 ? 18.939 -0.572 -18.675 1.00 96.88 92 ARG A N 1
ATOM 678 C CA . ARG A 1 92 ? 18.880 0.879 -18.930 1.00 96.88 92 ARG A CA 1
ATOM 679 C C . ARG A 1 92 ? 20.179 1.480 -19.481 1.00 96.88 92 ARG A C 1
ATOM 681 O O . ARG A 1 92 ? 20.132 2.585 -20.003 1.00 96.88 92 ARG A O 1
ATOM 688 N N . GLN A 1 93 ? 21.331 0.809 -19.326 1.00 96.62 93 GLN A N 1
ATOM 689 C CA . GLN A 1 93 ? 22.584 1.254 -19.964 1.00 96.62 93 GLN A CA 1
ATOM 690 C C . GLN A 1 93 ? 22.590 0.986 -21.472 1.00 96.62 93 GLN A C 1
ATOM 692 O O . GLN A 1 93 ? 23.326 1.640 -22.202 1.00 96.62 93 GLN A O 1
ATOM 697 N N . VAL A 1 94 ? 21.801 0.010 -21.926 1.00 97.12 94 VAL A N 1
ATOM 698 C CA . VAL A 1 94 ? 21.671 -0.340 -23.344 1.00 97.12 94 VAL A CA 1
ATOM 699 C C . VAL A 1 94 ? 20.553 0.476 -23.981 1.00 97.12 94 VAL A C 1
ATOM 701 O O . VAL A 1 94 ? 20.752 1.078 -25.030 1.00 97.12 94 VAL A O 1
ATOM 704 N N . GLU A 1 95 ? 19.384 0.510 -23.341 1.00 96.38 95 GLU A N 1
ATOM 705 C CA . GLU A 1 95 ? 18.195 1.180 -23.861 1.00 96.38 95 GLU A CA 1
ATOM 706 C C . GLU A 1 95 ? 17.318 1.716 -22.716 1.00 96.38 95 GLU A C 1
ATOM 708 O O . GLU A 1 95 ? 17.076 0.989 -21.745 1.00 96.38 95 GLU A 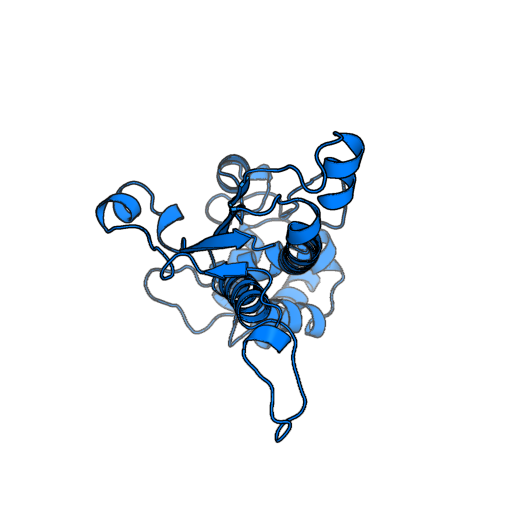O 1
ATOM 713 N N . PRO A 1 96 ? 16.799 2.956 -22.805 1.00 97.44 96 PRO A N 1
ATOM 714 C CA . PRO A 1 96 ? 15.880 3.501 -21.810 1.00 97.44 96 PRO A CA 1
ATOM 715 C C . PRO A 1 96 ? 14.642 2.620 -21.575 1.00 97.44 96 PRO A C 1
ATOM 717 O O . PRO A 1 96 ? 13.987 2.160 -22.506 1.00 97.44 96 PRO A O 1
ATOM 720 N N . ILE A 1 97 ? 14.269 2.429 -20.307 1.00 98.31 97 ILE A N 1
ATOM 721 C CA . ILE A 1 97 ? 13.085 1.645 -19.924 1.00 98.31 97 ILE A CA 1
ATOM 722 C C . ILE A 1 97 ? 11.883 2.590 -19.848 1.00 98.31 97 ILE A C 1
ATOM 724 O O . ILE A 1 97 ? 11.620 3.188 -18.805 1.00 98.31 97 ILE A O 1
ATOM 728 N N . LEU A 1 98 ? 11.182 2.754 -20.972 1.00 98.06 98 LEU A N 1
ATOM 729 C CA . LEU A 1 98 ? 10.094 3.732 -21.108 1.00 98.06 98 LEU A CA 1
ATOM 730 C C . LEU A 1 98 ? 8.690 3.125 -21.060 1.00 98.06 98 LEU A C 1
ATOM 732 O O . LEU A 1 98 ? 7.732 3.875 -20.884 1.00 98.06 98 LEU A O 1
ATOM 736 N N . THR A 1 99 ? 8.555 1.801 -21.184 1.00 98.19 99 THR A N 1
ATOM 737 C CA . THR A 1 99 ? 7.249 1.127 -21.225 1.00 98.19 99 THR A CA 1
ATOM 738 C C . THR A 1 99 ? 7.101 0.039 -20.164 1.00 98.19 99 THR A C 1
ATOM 740 O O . THR A 1 99 ? 8.083 -0.515 -19.649 1.00 98.19 99 THR A O 1
ATOM 743 N N . THR A 1 100 ? 5.853 -0.258 -19.799 1.00 97.50 100 THR A N 1
ATOM 744 C CA . THR A 1 100 ? 5.516 -1.297 -18.821 1.00 97.50 100 THR A CA 1
ATOM 745 C C . THR A 1 100 ? 5.883 -2.690 -19.330 1.00 97.50 100 THR A C 1
ATOM 747 O O . THR A 1 100 ? 6.445 -3.484 -18.574 1.00 97.50 100 THR A O 1
ATOM 750 N N . GLY A 1 101 ? 5.664 -2.981 -20.609 1.00 97.00 101 GLY A N 1
ATOM 751 C CA . GLY A 1 101 ? 6.054 -4.226 -21.264 1.00 97.00 101 GLY A CA 1
ATOM 752 C C . GLY A 1 101 ? 7.554 -4.469 -21.153 1.00 97.00 101 GLY A C 1
ATOM 753 O O . GLY A 1 101 ? 7.976 -5.517 -20.659 1.00 97.00 101 GLY A O 1
ATOM 754 N N . ARG A 1 102 ? 8.371 -3.453 -21.463 1.00 97.62 102 ARG A N 1
ATOM 755 C CA . ARG A 1 102 ? 9.831 -3.568 -21.371 1.00 97.62 102 ARG A CA 1
ATOM 756 C C . ARG A 1 102 ? 10.305 -3.867 -19.952 1.00 97.62 102 ARG A C 1
ATOM 758 O O . ARG A 1 102 ? 11.135 -4.753 -19.741 1.00 97.62 102 ARG A O 1
ATOM 765 N N . LEU A 1 103 ? 9.768 -3.162 -18.954 1.00 97.88 103 LEU A N 1
ATOM 766 C CA . LEU A 1 103 ? 10.087 -3.449 -17.555 1.00 97.88 103 LEU A CA 1
ATOM 767 C C . LEU A 1 103 ? 9.659 -4.872 -17.164 1.00 97.88 103 LEU A C 1
ATOM 769 O O . LEU A 1 103 ? 10.403 -5.573 -16.473 1.00 97.88 103 LEU A O 1
ATOM 773 N N . ALA A 1 104 ? 8.475 -5.310 -17.594 1.00 96.75 104 ALA A N 1
ATOM 774 C CA . ALA A 1 104 ? 7.959 -6.635 -17.284 1.00 96.75 104 ALA A CA 1
ATOM 775 C C . ALA A 1 104 ? 8.844 -7.745 -17.863 1.00 96.75 104 ALA A C 1
ATOM 777 O O . ALA A 1 104 ? 9.135 -8.702 -17.143 1.00 96.75 104 ALA A O 1
ATOM 778 N N . GLU A 1 105 ? 9.332 -7.608 -19.095 1.00 96.38 105 GLU A N 1
ATOM 779 C CA . GLU A 1 105 ? 10.286 -8.540 -19.711 1.00 96.38 105 GLU A CA 1
ATOM 780 C C . GLU A 1 105 ? 11.571 -8.664 -18.891 1.00 96.38 105 GLU A C 1
ATOM 782 O O . GLU A 1 105 ? 11.966 -9.770 -18.515 1.00 96.38 105 GLU A O 1
ATOM 787 N N . ILE A 1 106 ? 12.191 -7.527 -18.550 1.00 96.81 106 ILE A N 1
ATOM 788 C CA . ILE A 1 106 ? 13.442 -7.479 -17.780 1.00 96.81 106 ILE A CA 1
ATOM 789 C C . ILE A 1 106 ? 13.259 -8.170 -16.427 1.00 96.81 106 ILE A C 1
ATOM 791 O O . ILE A 1 106 ? 14.067 -9.015 -16.031 1.00 96.81 106 ILE A O 1
ATOM 795 N N . VAL A 1 107 ? 12.178 -7.840 -15.714 1.00 95.38 107 VAL A N 1
ATOM 796 C CA . VAL A 1 107 ? 11.878 -8.436 -14.407 1.00 95.38 107 VAL A CA 1
ATOM 797 C C . VAL A 1 107 ? 11.619 -9.937 -14.532 1.00 95.38 107 VAL A C 1
ATOM 799 O O . VAL A 1 107 ? 12.089 -10.705 -13.691 1.00 95.38 107 VAL A O 1
ATOM 802 N N . SER A 1 108 ? 10.900 -10.366 -15.569 1.00 93.81 108 SER A N 1
ATOM 803 C CA . SER A 1 108 ? 10.546 -11.774 -15.785 1.00 93.81 108 SER A CA 1
ATOM 804 C C . SER A 1 108 ? 11.771 -12.620 -16.114 1.00 93.81 108 SER A C 1
ATOM 806 O O . SER A 1 108 ? 11.958 -13.672 -15.508 1.00 93.81 108 SER A O 1
ATOM 808 N N . ALA A 1 109 ? 12.653 -12.132 -16.991 1.00 94.19 109 ALA A N 1
ATOM 809 C CA . ALA A 1 109 ? 13.916 -12.790 -17.323 1.00 94.19 109 ALA A CA 1
ATOM 810 C C . ALA A 1 109 ? 14.872 -12.856 -16.118 1.00 94.19 109 ALA A C 1
ATOM 812 O O . ALA A 1 109 ? 15.622 -13.819 -15.936 1.00 94.19 109 ALA A O 1
ATOM 813 N N . ALA A 1 110 ? 14.840 -11.839 -15.253 1.00 93.69 110 ALA A N 1
ATOM 814 C CA . ALA A 1 110 ? 15.663 -11.795 -14.053 1.00 93.69 110 ALA A CA 1
ATOM 815 C C . ALA A 1 110 ? 15.116 -12.648 -12.896 1.00 93.69 110 ALA A C 1
ATOM 817 O O . ALA A 1 110 ? 15.890 -12.967 -11.987 1.00 93.69 110 ALA A O 1
ATOM 818 N N . ASN A 1 111 ? 13.829 -13.018 -12.904 1.00 88.81 111 ASN A N 1
ATOM 819 C CA . ASN A 1 111 ? 13.192 -13.783 -11.835 1.00 88.81 111 ASN A CA 1
ATOM 820 C C . ASN A 1 111 ? 13.186 -15.300 -12.135 1.00 88.81 111 ASN A C 1
ATOM 822 O O . ASN A 1 111 ? 12.377 -15.763 -12.938 1.00 88.81 111 ASN A O 1
ATOM 826 N N . PRO A 1 112 ? 14.026 -16.104 -11.454 1.00 83.56 112 PRO A N 1
ATOM 827 C CA . PRO A 1 112 ? 14.100 -17.546 -11.686 1.00 83.56 112 PRO A CA 1
ATOM 828 C C . PRO A 1 112 ? 12.921 -18.332 -11.088 1.00 83.56 112 PRO A C 1
ATOM 830 O O . PRO A 1 112 ? 12.774 -19.513 -11.384 1.00 83.56 112 PRO A O 1
ATOM 833 N N . ALA A 1 113 ? 12.102 -17.719 -10.225 1.00 79.38 113 ALA A N 1
ATOM 834 C CA . ALA A 1 113 ? 11.056 -18.407 -9.474 1.00 79.38 113 ALA A CA 1
ATOM 835 C C . ALA A 1 113 ? 9.669 -17.865 -9.840 1.00 79.38 113 ALA A C 1
ATOM 837 O O . ALA A 1 113 ? 9.256 -16.793 -9.388 1.00 79.38 113 ALA A O 1
ATOM 838 N N . TRP A 1 114 ? 8.948 -18.629 -10.658 1.00 80.19 114 TRP A N 1
ATOM 839 C CA . TRP A 1 114 ? 7.605 -18.289 -11.119 1.00 80.19 114 TRP A CA 1
ATOM 840 C C . TRP A 1 114 ? 6.563 -18.938 -10.211 1.00 80.19 114 TRP A C 1
ATOM 842 O O . TRP A 1 114 ? 6.555 -20.152 -10.009 1.00 80.19 114 TRP A O 1
ATOM 852 N N . GLU A 1 115 ? 5.673 -18.124 -9.649 1.00 80.31 115 GLU A N 1
ATOM 853 C CA . GLU A 1 115 ? 4.545 -18.619 -8.864 1.00 80.31 115 GLU A CA 1
ATOM 854 C C . GLU A 1 115 ? 3.389 -18.977 -9.802 1.00 80.31 115 GLU A C 1
ATOM 856 O O . GLU A 1 115 ? 2.983 -18.173 -10.643 1.00 80.31 115 GLU A O 1
ATOM 861 N N . LYS A 1 116 ? 2.822 -20.180 -9.651 1.00 78.12 116 LYS A N 1
ATOM 862 C CA . LYS A 1 116 ? 1.697 -20.624 -10.483 1.00 78.12 116 LYS A CA 1
ATOM 863 C C . LYS A 1 116 ? 0.534 -19.627 -10.378 1.00 78.12 116 LYS A C 1
ATOM 865 O O . LYS A 1 116 ? 0.065 -19.323 -9.284 1.00 78.12 116 LYS A O 1
ATOM 870 N N . GLY A 1 117 ? 0.069 -19.131 -11.526 1.00 76.69 117 GLY A N 1
ATOM 871 C CA . GLY A 1 117 ? -1.054 -18.192 -11.612 1.00 76.69 117 GLY A CA 1
ATOM 872 C C . GLY A 1 117 ? -0.724 -16.736 -11.259 1.00 76.69 117 GLY A C 1
ATOM 873 O O . GLY A 1 117 ? -1.648 -15.937 -11.115 1.00 76.69 117 GLY A O 1
ATOM 874 N N . LYS A 1 118 ? 0.558 -16.370 -11.110 1.00 81.81 118 LYS A N 1
ATOM 875 C CA . LYS A 1 118 ? 0.994 -14.979 -10.922 1.00 81.81 118 LYS A CA 1
ATOM 876 C C . LYS A 1 118 ? 2.163 -14.654 -11.838 1.00 81.81 118 LYS A C 1
ATOM 878 O O . LYS A 1 118 ? 3.169 -15.355 -11.849 1.00 81.81 118 LYS A O 1
ATOM 883 N N . HIS A 1 119 ? 2.047 -13.549 -12.563 1.00 87.25 119 HIS A N 1
ATOM 884 C CA . HIS A 1 119 ? 3.139 -13.072 -13.395 1.00 87.25 119 HIS A CA 1
ATOM 885 C C . HIS A 1 119 ? 4.328 -12.640 -12.510 1.00 87.25 119 HIS A C 1
ATOM 887 O O . HIS A 1 119 ? 4.124 -11.947 -11.505 1.00 87.25 119 HIS A O 1
ATOM 893 N N . PRO A 1 120 ? 5.578 -13.004 -12.848 1.00 87.94 120 PRO A N 1
ATOM 894 C CA . PRO A 1 120 ? 6.753 -12.691 -12.026 1.00 87.94 120 PRO A CA 1
ATOM 895 C C . PRO A 1 120 ? 6.965 -11.183 -11.817 1.00 87.94 120 PRO A C 1
ATOM 897 O O . PRO A 1 120 ? 7.505 -10.785 -10.785 1.00 87.94 120 PRO A O 1
ATOM 900 N N . ALA A 1 121 ? 6.505 -10.341 -12.749 1.00 92.25 121 ALA A N 1
ATOM 901 C CA . ALA A 1 121 ? 6.605 -8.888 -12.632 1.00 92.25 121 ALA A CA 1
ATOM 902 C C . ALA A 1 121 ? 5.607 -8.255 -11.644 1.00 92.25 121 ALA A C 1
ATOM 904 O O . ALA A 1 121 ? 5.849 -7.140 -11.187 1.00 92.25 121 ALA A O 1
ATOM 905 N N . THR A 1 122 ? 4.526 -8.947 -11.248 1.00 89.94 122 THR A N 1
ATOM 906 C CA . THR A 1 122 ? 3.447 -8.370 -10.419 1.00 89.94 122 THR A CA 1
ATOM 907 C C . THR A 1 122 ? 3.964 -7.733 -9.128 1.00 89.94 122 THR A C 1
ATOM 909 O O . THR A 1 122 ? 3.577 -6.617 -8.793 1.00 89.94 122 THR A O 1
ATOM 912 N N . ARG A 1 123 ? 4.872 -8.411 -8.416 1.00 91.00 123 ARG A N 1
ATOM 913 C CA . ARG A 1 123 ? 5.441 -7.905 -7.154 1.00 91.00 123 ARG A CA 1
ATOM 914 C C . ARG A 1 123 ? 6.345 -6.696 -7.355 1.00 91.00 123 ARG A C 1
ATOM 916 O O . ARG A 1 123 ? 6.328 -5.788 -6.531 1.00 91.00 123 ARG A O 1
ATOM 923 N N . SER A 1 124 ? 7.113 -6.671 -8.442 1.00 94.75 124 SER A N 1
ATOM 924 C CA . SER A 1 124 ? 7.970 -5.529 -8.758 1.00 94.75 124 SER A CA 1
ATOM 925 C C . SER A 1 124 ? 7.145 -4.308 -9.136 1.00 94.75 124 SER A C 1
ATOM 927 O O . SER A 1 124 ? 7.399 -3.231 -8.615 1.00 94.75 124 SER A O 1
ATOM 929 N N . PHE A 1 125 ? 6.111 -4.482 -9.960 1.00 94.44 125 PHE A N 1
ATOM 930 C CA . PHE A 1 125 ? 5.193 -3.401 -10.323 1.00 94.44 125 PHE A CA 1
ATOM 931 C C . PHE A 1 125 ? 4.491 -2.827 -9.096 1.00 94.44 125 PHE A C 1
ATOM 933 O O . PHE A 1 125 ? 4.488 -1.618 -8.897 1.00 94.44 125 PHE A O 1
ATOM 940 N N . GLN A 1 126 ? 3.984 -3.697 -8.220 1.00 92.94 126 GLN A N 1
ATOM 941 C CA . GLN A 1 126 ? 3.416 -3.282 -6.942 1.00 92.94 126 GLN A CA 1
ATOM 942 C C . GLN A 1 126 ? 4.423 -2.493 -6.095 1.00 92.94 126 GLN A C 1
ATOM 944 O O . GLN A 1 126 ? 4.083 -1.440 -5.567 1.00 92.94 126 GLN A O 1
ATOM 949 N N . ALA A 1 127 ? 5.657 -2.984 -5.963 1.00 95.62 127 ALA A N 1
ATOM 950 C CA . ALA A 1 127 ? 6.675 -2.336 -5.146 1.00 95.62 127 ALA A CA 1
ATOM 951 C C . ALA A 1 127 ? 7.038 -0.936 -5.651 1.00 95.62 127 ALA A C 1
ATOM 953 O O . ALA A 1 127 ? 7.156 -0.005 -4.855 1.00 95.62 127 ALA A O 1
ATOM 954 N N . ILE A 1 128 ? 7.205 -0.802 -6.968 1.00 96.75 128 ILE A N 1
ATOM 955 C CA . ILE A 1 128 ? 7.534 0.465 -7.620 1.00 96.75 128 ILE A CA 1
ATOM 956 C C . ILE A 1 128 ? 6.363 1.431 -7.469 1.00 96.75 128 ILE A C 1
ATOM 958 O O . ILE A 1 128 ? 6.571 2.550 -7.019 1.00 96.75 128 ILE A O 1
ATOM 962 N N . ARG A 1 129 ? 5.129 0.987 -7.730 1.00 95.31 129 ARG A N 1
ATOM 963 C CA . ARG A 1 129 ? 3.920 1.801 -7.553 1.00 95.31 129 ARG A CA 1
ATOM 964 C C . ARG A 1 129 ? 3.795 2.349 -6.128 1.00 95.31 129 ARG A C 1
ATOM 966 O O . ARG A 1 129 ? 3.645 3.558 -5.960 1.00 95.31 129 ARG A O 1
ATOM 973 N N . ILE A 1 130 ? 3.949 1.479 -5.124 1.00 95.06 130 ILE A N 1
ATOM 974 C CA . ILE A 1 130 ? 3.914 1.858 -3.704 1.00 95.06 130 ILE A CA 1
ATOM 975 C C . ILE A 1 130 ? 4.961 2.928 -3.398 1.00 95.06 130 ILE A C 1
ATOM 977 O O . ILE A 1 130 ? 4.682 3.871 -2.661 1.00 95.06 130 ILE A O 1
ATOM 981 N N . PHE A 1 131 ? 6.167 2.774 -3.944 1.00 96.88 131 PHE A N 1
ATOM 982 C CA . PHE A 1 131 ? 7.251 3.722 -3.737 1.00 96.88 131 PHE A CA 1
ATOM 983 C C . PHE A 1 131 ? 6.979 5.070 -4.417 1.00 96.88 131 PHE A C 1
ATOM 985 O O . PHE A 1 131 ? 7.058 6.100 -3.751 1.00 96.88 131 PHE A O 1
ATOM 992 N N . ILE A 1 132 ? 6.610 5.061 -5.701 1.00 96.62 132 ILE A N 1
ATOM 993 C CA . ILE A 1 132 ? 6.346 6.266 -6.502 1.00 96.62 132 ILE A CA 1
ATOM 994 C C . ILE A 1 132 ? 5.225 7.107 -5.888 1.00 96.62 132 ILE A C 1
ATOM 996 O O . ILE A 1 132 ? 5.335 8.328 -5.825 1.00 96.62 132 ILE A O 1
ATOM 1000 N N . ASN A 1 133 ? 4.181 6.459 -5.372 1.00 95.00 133 ASN A N 1
ATOM 1001 C CA . ASN A 1 133 ? 3.021 7.140 -4.795 1.00 95.00 133 ASN A CA 1
ATOM 1002 C C . ASN A 1 133 ? 3.082 7.280 -3.273 1.00 95.00 133 ASN A C 1
ATOM 1004 O O . ASN A 1 133 ? 2.111 7.725 -2.677 1.00 95.00 133 ASN A O 1
ATOM 1008 N N . ARG A 1 134 ? 4.183 6.866 -2.628 1.00 94.44 134 ARG A N 1
ATOM 1009 C CA . ARG A 1 134 ? 4.358 6.912 -1.164 1.00 94.44 134 ARG A CA 1
ATOM 1010 C C . ARG A 1 134 ? 3.178 6.304 -0.383 1.00 94.44 134 ARG A C 1
ATOM 1012 O O . ARG A 1 134 ? 2.909 6.697 0.751 1.00 94.44 134 ARG A O 1
ATOM 1019 N N . GLU A 1 135 ? 2.521 5.290 -0.957 1.00 93.88 135 GLU A N 1
ATOM 1020 C CA . GLU A 1 135 ? 1.193 4.803 -0.532 1.00 93.88 135 GLU A CA 1
ATOM 1021 C C . GLU A 1 135 ? 1.148 4.441 0.962 1.00 93.88 135 GLU A C 1
ATOM 1023 O O . GLU A 1 135 ? 0.199 4.761 1.678 1.00 93.88 135 GLU A O 1
ATOM 1028 N N . LEU A 1 136 ? 2.198 3.780 1.461 1.00 94.38 136 LEU A N 1
ATOM 1029 C CA . LEU A 1 136 ? 2.248 3.325 2.853 1.00 94.38 136 LEU A CA 1
ATOM 1030 C C . LEU A 1 136 ? 2.538 4.451 3.849 1.00 94.38 136 LEU A C 1
ATOM 1032 O O . LEU A 1 136 ? 2.039 4.391 4.974 1.00 94.38 136 LEU A O 1
ATOM 1036 N N . ASP A 1 137 ? 3.331 5.449 3.457 1.00 93.88 137 ASP A N 1
ATOM 1037 C CA . ASP A 1 137 ? 3.633 6.599 4.312 1.00 93.88 137 ASP A CA 1
ATOM 1038 C C . ASP A 1 137 ? 2.387 7.482 4.450 1.00 93.88 137 ASP A C 1
ATOM 1040 O O . ASP A 1 137 ? 2.069 7.949 5.547 1.00 93.88 137 ASP A O 1
ATOM 1044 N N . ASP A 1 138 ? 1.646 7.662 3.356 1.00 93.69 138 ASP A N 1
ATOM 1045 C CA . ASP A 1 138 ? 0.390 8.409 3.340 1.00 93.69 138 ASP A CA 1
ATOM 1046 C C . ASP A 1 138 ? -0.694 7.693 4.149 1.00 93.69 138 ASP A C 1
ATOM 1048 O O . ASP A 1 138 ? -1.385 8.323 4.952 1.00 93.69 138 ASP A O 1
ATOM 1052 N N . LEU A 1 139 ? -0.786 6.361 4.047 1.00 96.06 139 LEU A N 1
ATOM 1053 C CA . LEU A 1 139 ? -1.673 5.561 4.893 1.00 96.06 139 LEU A CA 1
ATOM 1054 C C . LEU A 1 139 ? -1.346 5.728 6.384 1.00 96.06 139 LEU A C 1
ATOM 1056 O O . LEU A 1 139 ? -2.250 5.892 7.203 1.00 96.06 139 LEU A O 1
ATOM 1060 N N . GLN A 1 140 ? -0.067 5.685 6.766 1.00 95.75 140 GLN A N 1
ATOM 1061 C CA . GLN A 1 140 ? 0.341 5.866 8.165 1.00 95.75 140 GLN A CA 1
ATOM 1062 C C . GLN A 1 140 ? -0.013 7.255 8.692 1.00 95.75 140 GLN A C 1
ATOM 1064 O O . GLN A 1 140 ? -0.560 7.374 9.790 1.00 95.75 140 GLN A O 1
ATOM 1069 N N . GLN A 1 141 ? 0.273 8.288 7.902 1.00 95.19 141 GLN A N 1
ATOM 1070 C CA . GLN A 1 141 ? -0.066 9.671 8.219 1.00 95.19 141 GLN A CA 1
ATOM 1071 C C . GLN A 1 141 ? -1.578 9.866 8.363 1.00 95.19 141 GLN A C 1
ATOM 1073 O O . GLN A 1 141 ? -2.034 10.453 9.344 1.00 95.19 141 GLN A O 1
ATOM 1078 N N . PHE A 1 142 ? -2.359 9.324 7.427 1.00 96.19 142 PHE A N 1
ATOM 1079 C CA . PHE A 1 142 ? -3.815 9.368 7.470 1.00 96.19 142 PHE A CA 1
ATOM 1080 C C . PHE A 1 142 ? -4.363 8.709 8.738 1.00 96.19 142 PHE A C 1
ATOM 1082 O O . PHE A 1 142 ? -5.155 9.310 9.464 1.00 96.19 142 PHE A O 1
ATOM 1089 N N . LEU A 1 143 ? -3.927 7.478 9.033 1.00 96.88 143 LEU A N 1
ATOM 1090 C CA . LEU A 1 143 ? -4.386 6.741 10.211 1.00 96.88 143 LEU A CA 1
ATOM 1091 C C . LEU A 1 143 ? -4.022 7.473 11.507 1.00 96.88 143 LEU A C 1
ATOM 1093 O O . LEU A 1 143 ? -4.819 7.478 12.440 1.00 96.88 143 LEU A O 1
ATOM 1097 N N . GLY A 1 144 ? -2.867 8.144 11.559 1.00 94.56 144 GLY A N 1
ATOM 1098 C CA . GLY A 1 144 ? -2.468 8.968 12.703 1.00 94.56 144 GLY A CA 1
ATOM 1099 C C . GLY A 1 144 ? -3.450 10.099 13.030 1.00 94.56 144 GLY A C 1
ATOM 1100 O O . GLY A 1 144 ? -3.595 10.448 14.195 1.00 94.56 144 GLY A O 1
ATOM 1101 N N . GLN A 1 145 ? -4.167 10.613 12.029 1.00 95.69 145 GLN A N 1
ATOM 1102 C CA . GLN A 1 145 ? -5.094 11.743 12.164 1.00 95.69 145 GLN A CA 1
ATOM 1103 C C . GLN A 1 145 ? -6.562 11.330 12.312 1.00 95.69 145 GLN A C 1
ATOM 1105 O O . GLN A 1 145 ? -7.412 12.152 12.642 1.00 95.69 145 GLN A O 1
ATOM 1110 N N . VAL A 1 146 ? -6.896 10.062 12.063 1.00 95.75 146 VAL A N 1
ATOM 1111 C CA . VAL A 1 146 ? -8.297 9.623 11.952 1.00 95.75 146 VAL A CA 1
ATOM 1112 C C . VAL A 1 146 ? -9.096 9.807 13.250 1.00 95.75 146 VAL A C 1
ATOM 1114 O O . VAL A 1 146 ? -10.300 10.051 13.211 1.00 95.75 146 VAL A O 1
ATOM 1117 N N . LEU A 1 147 ? -8.428 9.730 14.406 1.00 93.31 147 LEU A N 1
ATOM 1118 C CA . LEU A 1 147 ? -9.062 9.871 15.721 1.00 93.31 147 LEU A CA 1
ATOM 1119 C C . LEU A 1 147 ? -9.458 11.317 16.045 1.00 93.31 147 LEU A C 1
ATOM 1121 O O . LEU A 1 147 ? -10.339 11.513 16.875 1.00 93.31 147 LEU A O 1
ATOM 1125 N N . GLU A 1 148 ? -8.830 12.304 15.401 1.00 94.19 148 GLU A N 1
ATOM 1126 C CA . GLU A 1 148 ? -9.175 13.730 15.527 1.00 94.19 148 GLU A CA 1
ATOM 1127 C C . GLU A 1 148 ? -10.409 14.088 14.686 1.00 94.19 148 GLU A C 1
ATOM 1129 O O . GLU A 1 148 ? -11.052 15.118 14.884 1.00 94.19 148 GLU A O 1
ATOM 1134 N N . VAL A 1 149 ? -10.737 13.236 13.715 1.00 96.12 149 VAL A N 1
ATOM 1135 C CA . VAL A 1 149 ? -11.804 13.465 12.742 1.00 96.12 149 VAL A CA 1
ATOM 1136 C C . VAL A 1 149 ? -13.096 12.778 13.176 1.00 96.12 149 VAL A C 1
ATOM 1138 O O . VAL A 1 149 ? -14.168 13.379 13.105 1.00 96.12 149 VAL A O 1
ATOM 1141 N N . LEU A 1 150 ? -12.996 11.532 13.645 1.00 97.56 150 LEU A N 1
ATOM 1142 C CA . LEU A 1 150 ? -14.148 10.743 14.074 1.00 97.56 150 LEU A CA 1
ATOM 1143 C C . LEU A 1 150 ? -14.744 11.259 15.386 1.00 97.56 150 LEU A C 1
ATOM 1145 O O . LEU A 1 150 ? -14.024 11.521 16.350 1.00 97.56 150 LEU A O 1
ATOM 1149 N N . ARG A 1 151 ? -16.077 11.305 15.451 1.00 97.38 151 ARG A N 1
ATOM 1150 C CA . ARG A 1 151 ? -16.790 11.468 16.726 1.00 97.38 151 ARG A CA 1
ATOM 1151 C C . ARG A 1 151 ? -16.712 10.193 17.576 1.00 97.38 151 ARG A C 1
ATOM 1153 O O . ARG A 1 151 ? -16.546 9.108 17.011 1.00 97.38 151 ARG A O 1
ATOM 1160 N N . PRO A 1 152 ? -16.916 10.266 18.904 1.00 96.88 152 PRO A N 1
ATOM 1161 C CA . PRO A 1 152 ? -17.195 9.078 19.709 1.00 96.88 152 PRO A CA 1
ATOM 1162 C C . PRO A 1 152 ? -18.380 8.284 19.134 1.00 96.88 152 PRO A C 1
ATOM 1164 O O . PRO A 1 152 ? -19.417 8.856 18.796 1.00 96.88 152 PRO A O 1
ATOM 1167 N N . GLY A 1 153 ? -18.211 6.972 18.983 1.00 97.50 153 GLY A N 1
ATOM 1168 C CA . GLY A 1 153 ? -19.140 6.071 18.290 1.00 97.50 153 GLY A CA 1
ATOM 1169 C C . GLY A 1 153 ? -18.987 6.035 16.762 1.00 97.50 153 GLY A C 1
ATOM 1170 O O . GLY A 1 153 ? -19.597 5.188 16.110 1.00 97.50 153 GLY A O 1
ATOM 1171 N N . GLY A 1 154 ? -18.169 6.914 16.175 1.00 97.88 154 GLY A N 1
ATOM 1172 C CA . GLY A 1 154 ? -17.883 6.923 14.741 1.00 97.88 154 GLY A CA 1
ATOM 1173 C C . GLY A 1 154 ? -17.031 5.729 14.304 1.00 97.88 154 GLY A C 1
ATOM 1174 O O . GLY A 1 154 ? -16.291 5.151 15.103 1.00 97.88 154 GLY A O 1
ATOM 1175 N N . ARG A 1 155 ? -17.113 5.332 13.030 1.00 98.25 155 ARG A N 1
ATOM 1176 C CA . ARG A 1 155 ? -16.474 4.106 12.519 1.00 98.25 155 ARG A CA 1
ATOM 1177 C C . ARG A 1 155 ? -15.369 4.376 11.508 1.00 98.25 155 ARG A C 1
ATOM 1179 O O . ARG A 1 155 ? -15.533 5.152 10.579 1.00 98.25 155 ARG A O 1
ATOM 1186 N N . LEU A 1 156 ? -14.270 3.647 11.643 1.00 98.44 156 LEU A N 1
ATOM 1187 C CA . LEU A 1 156 ? -13.234 3.518 10.626 1.00 98.44 156 LEU A CA 1
ATOM 1188 C C . LEU A 1 156 ? -13.377 2.157 9.944 1.00 98.44 156 LEU A C 1
ATOM 1190 O O . LEU A 1 156 ? -13.203 1.128 10.598 1.00 98.44 156 LEU A O 1
ATOM 1194 N N . ALA A 1 157 ? -13.641 2.155 8.641 1.00 98.44 157 ALA A N 1
ATOM 1195 C CA . ALA A 1 157 ? -13.620 0.975 7.786 1.00 98.44 157 ALA A CA 1
ATOM 1196 C C . ALA A 1 157 ? -12.469 1.101 6.781 1.00 98.44 157 ALA A C 1
ATOM 1198 O O . ALA A 1 157 ? -12.364 2.104 6.081 1.00 98.44 157 ALA A O 1
ATOM 1199 N N . VAL A 1 158 ? -11.592 0.100 6.714 1.00 98.38 158 VAL A N 1
ATOM 1200 C CA . VAL A 1 158 ? -10.461 0.095 5.775 1.00 98.38 158 VAL A CA 1
ATOM 1201 C C . VAL A 1 158 ? -10.427 -1.219 5.013 1.00 98.38 158 VAL A C 1
ATOM 1203 O O . VAL A 1 158 ? -10.369 -2.281 5.636 1.00 98.38 158 VAL A O 1
ATOM 1206 N N . ILE A 1 159 ? -10.430 -1.133 3.686 1.00 98.00 159 ILE A N 1
ATOM 1207 C CA . ILE A 1 159 ? -10.252 -2.239 2.748 1.00 98.00 159 ILE A CA 1
ATOM 1208 C C . ILE A 1 159 ? -8.820 -2.160 2.217 1.00 98.00 159 ILE A C 1
ATOM 1210 O O . ILE A 1 159 ? -8.408 -1.156 1.646 1.00 98.00 159 ILE A O 1
ATOM 1214 N N . SER A 1 160 ? -8.030 -3.201 2.462 1.00 96.75 160 SER A N 1
ATOM 1215 C CA . SER A 1 160 ? -6.648 -3.328 1.979 1.00 96.75 160 SER A CA 1
ATOM 1216 C C . SER A 1 160 ? -6.554 -4.433 0.937 1.00 96.75 160 SER A C 1
ATOM 1218 O O . SER A 1 160 ? -7.172 -5.479 1.123 1.00 96.75 160 SER A O 1
ATOM 1220 N N . PHE A 1 161 ? -5.733 -4.266 -0.100 1.00 92.12 161 PHE A N 1
ATOM 1221 C CA . PHE A 1 161 ? -5.579 -5.267 -1.172 1.00 92.12 161 PHE A CA 1
ATOM 1222 C C . PHE A 1 161 ? -4.242 -5.993 -1.127 1.00 92.12 161 PHE A C 1
ATOM 1224 O O . PHE A 1 161 ? -4.013 -6.940 -1.885 1.00 92.12 161 PHE A O 1
ATOM 1231 N N . HIS A 1 162 ? -3.343 -5.589 -0.229 1.00 91.12 162 HIS A N 1
ATOM 1232 C CA . HIS A 1 162 ? -2.114 -6.327 0.002 1.00 91.12 162 HIS A CA 1
ATOM 1233 C C . HIS A 1 162 ? -1.667 -6.357 1.462 1.00 91.12 162 HIS A C 1
ATOM 1235 O O . HIS A 1 162 ? -2.142 -5.638 2.339 1.00 91.12 162 HIS A O 1
ATOM 1241 N N . SER A 1 163 ? -0.718 -7.252 1.734 1.00 91.56 163 SER A N 1
ATOM 1242 C CA . SER A 1 163 ? -0.304 -7.604 3.095 1.00 91.56 163 SER A CA 1
ATOM 1243 C C . SER A 1 163 ? 0.413 -6.479 3.846 1.00 91.56 163 SER A C 1
ATOM 1245 O O . SER A 1 163 ? 0.435 -6.498 5.076 1.00 91.56 163 SER A O 1
ATOM 1247 N N . LEU A 1 164 ? 1.019 -5.516 3.142 1.00 93.25 164 LEU A N 1
ATOM 1248 C CA . LEU A 1 164 ? 1.701 -4.380 3.771 1.00 93.25 164 LEU A CA 1
ATOM 1249 C C . LEU A 1 164 ? 0.691 -3.365 4.312 1.00 93.25 164 LEU A C 1
ATOM 1251 O O . LEU A 1 164 ? 0.791 -3.018 5.487 1.00 93.25 164 LEU A O 1
ATOM 1255 N N . GLU A 1 165 ? -0.297 -2.971 3.505 1.00 95.69 165 GLU A N 1
ATOM 1256 C CA . GLU A 1 165 ? -1.432 -2.143 3.937 1.00 95.69 165 GLU A CA 1
ATOM 1257 C C . GLU A 1 165 ? -2.156 -2.790 5.120 1.00 95.69 165 GLU A C 1
ATOM 1259 O O . GLU A 1 165 ? -2.219 -2.203 6.202 1.00 95.69 165 GLU A O 1
ATOM 1264 N N . ASP A 1 166 ? -2.596 -4.050 4.968 1.00 96.62 166 ASP A N 1
ATOM 1265 C CA . ASP A 1 166 ? -3.340 -4.763 6.015 1.00 96.62 166 ASP A CA 1
ATOM 1266 C C . ASP A 1 166 ? -2.544 -4.820 7.324 1.00 96.62 166 ASP A C 1
ATOM 1268 O O . ASP A 1 166 ? -3.095 -4.662 8.414 1.00 96.62 166 ASP A O 1
ATOM 1272 N N . ARG A 1 167 ? -1.221 -5.003 7.241 1.00 96.19 167 ARG A N 1
ATOM 1273 C CA . ARG A 1 167 ? -0.345 -5.018 8.416 1.00 96.19 167 ARG A CA 1
ATOM 1274 C C . ARG A 1 167 ? -0.299 -3.662 9.115 1.00 96.19 167 ARG A C 1
ATOM 1276 O O . ARG A 1 167 ? -0.274 -3.649 10.349 1.00 96.19 167 ARG A O 1
ATOM 1283 N N . ILE A 1 168 ? -0.257 -2.558 8.370 1.00 97.31 168 ILE A N 1
ATOM 1284 C CA . ILE A 1 168 ? -0.272 -1.197 8.922 1.00 97.31 168 ILE A CA 1
ATOM 1285 C C . ILE A 1 168 ? -1.611 -0.942 9.612 1.00 97.31 168 ILE A C 1
ATOM 1287 O O . ILE A 1 168 ? -1.619 -0.622 10.801 1.00 97.31 168 ILE A O 1
ATOM 1291 N N . VAL A 1 169 ? -2.725 -1.200 8.924 1.00 98.12 169 VAL A N 1
ATOM 1292 C CA . VAL A 1 169 ? -4.084 -1.021 9.459 1.00 98.12 169 VAL A CA 1
ATOM 1293 C C . VAL A 1 169 ? -4.298 -1.885 10.700 1.00 98.12 169 VAL A C 1
ATOM 1295 O O . VAL A 1 169 ? -4.706 -1.390 11.750 1.00 98.12 169 VAL A O 1
ATOM 1298 N N . LYS A 1 170 ? -3.956 -3.177 10.629 1.00 97.81 170 LYS A N 1
ATOM 1299 C CA . LYS A 1 170 ? -4.055 -4.117 11.755 1.00 97.81 170 LYS A CA 1
ATOM 1300 C C . LYS A 1 170 ? -3.257 -3.636 12.959 1.00 97.81 170 LYS A C 1
ATOM 1302 O O . LYS A 1 170 ? -3.740 -3.736 14.084 1.00 97.81 170 LYS A O 1
ATOM 1307 N N . ARG A 1 171 ? -2.017 -3.182 12.742 1.00 97.31 171 ARG A N 1
ATOM 1308 C CA . ARG A 1 171 ? -1.138 -2.694 13.811 1.00 97.31 171 ARG A CA 1
ATOM 1309 C C . ARG A 1 171 ? -1.721 -1.442 14.445 1.00 97.31 171 ARG A C 1
ATOM 1311 O O . ARG A 1 171 ? -1.836 -1.417 15.662 1.00 97.31 171 ARG A O 1
ATOM 1318 N N . PHE A 1 172 ? -2.116 -0.471 13.627 1.00 97.44 172 PHE A N 1
ATOM 1319 C CA . PHE A 1 172 ? -2.738 0.763 14.083 1.00 97.44 172 PHE A CA 1
ATOM 1320 C C . PHE A 1 172 ? -3.980 0.472 14.931 1.00 97.44 172 PHE A C 1
ATOM 1322 O O . PHE A 1 172 ? -4.001 0.810 16.110 1.00 97.44 172 PHE A O 1
ATOM 1329 N N . MET A 1 173 ? -4.967 -0.243 14.381 1.00 97.75 173 MET A N 1
ATOM 1330 C CA . MET A 1 173 ? -6.219 -0.527 15.085 1.00 97.75 173 MET A CA 1
ATOM 1331 C C . MET A 1 173 ? -5.987 -1.308 16.382 1.00 97.75 173 MET A C 1
ATOM 1333 O O . MET A 1 173 ? -6.583 -0.995 17.408 1.00 97.75 173 MET A O 1
ATOM 1337 N N . ARG A 1 174 ? -5.096 -2.308 16.366 1.00 96.12 174 ARG A N 1
ATOM 1338 C CA . ARG A 1 174 ? -4.740 -3.075 17.567 1.00 96.12 174 ARG A CA 1
ATOM 1339 C C . ARG A 1 174 ? -4.087 -2.196 18.627 1.00 96.12 174 ARG A C 1
ATOM 1341 O O . ARG A 1 174 ? -4.390 -2.362 19.801 1.00 96.12 174 ARG A O 1
ATOM 1348 N N . ASP A 1 175 ? -3.160 -1.331 18.236 1.00 94.81 175 ASP A N 1
ATOM 1349 C CA . ASP A 1 175 ? -2.431 -0.491 19.182 1.00 94.81 175 ASP A CA 1
ATOM 1350 C C . ASP A 1 175 ? -3.380 0.545 19.809 1.00 94.81 175 ASP A C 1
ATOM 1352 O O . ASP A 1 175 ? -3.396 0.677 21.027 1.00 94.81 175 ASP A O 1
ATOM 1356 N N . GLN A 1 176 ? -4.275 1.154 19.023 1.00 95.69 176 GLN A N 1
ATOM 1357 C CA . GLN A 1 176 ? -5.315 2.053 19.544 1.00 95.69 176 GLN A CA 1
ATOM 1358 C C . GLN A 1 176 ? -6.371 1.339 20.405 1.00 95.69 176 GLN A C 1
ATOM 1360 O O . GLN A 1 176 ? -6.939 1.951 21.304 1.00 95.69 176 GLN A O 1
ATOM 1365 N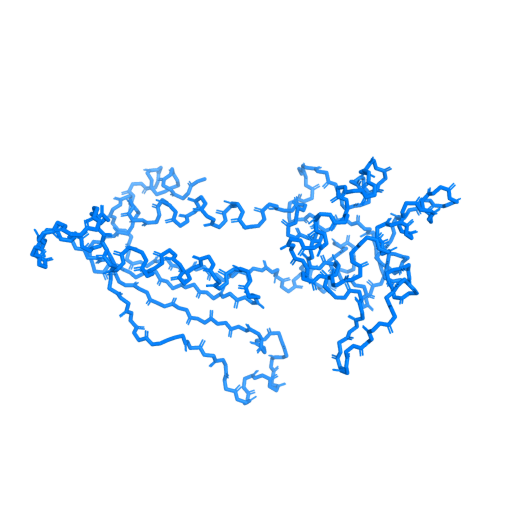 N . ALA A 1 177 ? -6.640 0.056 20.147 1.00 94.50 177 ALA A N 1
ATOM 1366 C CA . ALA A 1 177 ? -7.561 -0.744 20.955 1.00 94.50 177 ALA A CA 1
ATOM 1367 C C . ALA A 1 177 ? -6.941 -1.285 22.248 1.00 94.50 177 ALA A C 1
ATOM 1369 O O . ALA A 1 177 ? -7.657 -1.561 23.206 1.00 94.50 177 ALA A O 1
ATOM 1370 N N . LYS A 1 178 ? -5.615 -1.448 22.283 1.00 92.06 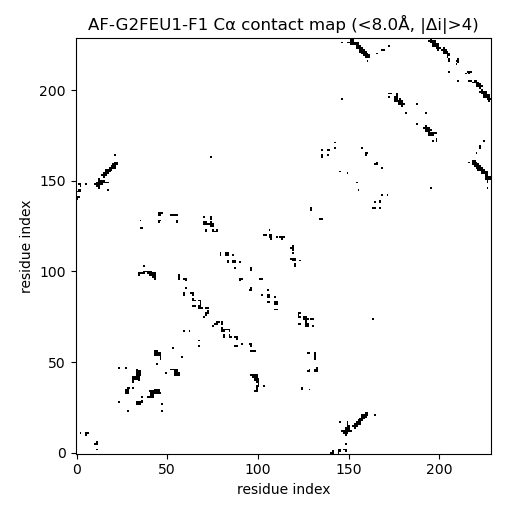178 LYS A N 1
ATOM 1371 C CA . LYS A 1 178 ? -4.877 -1.740 23.517 1.00 92.06 178 LYS A CA 1
ATOM 1372 C C . LYS A 1 178 ? -4.754 -0.507 24.405 1.00 92.06 178 LYS A C 1
ATOM 1374 O O . LYS A 1 178 ? -4.769 -0.667 25.619 1.00 92.06 178 LYS A O 1
ATOM 1379 N N . GLY A 1 179 ? -4.647 0.670 23.789 1.00 88.69 179 GLY A N 1
ATOM 1380 C CA . GLY A 1 179 ? -4.452 1.931 24.485 1.00 88.69 179 GLY A CA 1
ATOM 1381 C C . GLY A 1 179 ? -2.980 2.210 24.809 1.00 88.69 179 GLY A C 1
ATOM 1382 O O . GLY A 1 179 ? -2.077 1.726 24.116 1.00 88.69 179 GLY A O 1
ATOM 1383 N N . ASP A 1 180 ? -2.740 3.025 25.829 1.00 86.75 180 ASP A N 1
ATOM 1384 C CA . ASP A 1 180 ? -1.425 3.517 26.218 1.00 86.75 180 ASP A CA 1
ATOM 1385 C C . ASP A 1 180 ? -0.479 2.375 26.620 1.00 86.75 180 ASP A C 1
ATOM 1387 O O . ASP A 1 180 ? -0.861 1.354 27.202 1.00 86.75 180 ASP A O 1
ATOM 1391 N N . ARG A 1 181 ? 0.799 2.534 26.262 1.00 81.38 181 ARG A N 1
ATOM 1392 C CA . ARG A 1 181 ? 1.842 1.545 26.547 1.00 81.38 181 ARG A CA 1
ATOM 1393 C C . ARG A 1 181 ? 2.577 1.920 27.824 1.00 81.38 181 ARG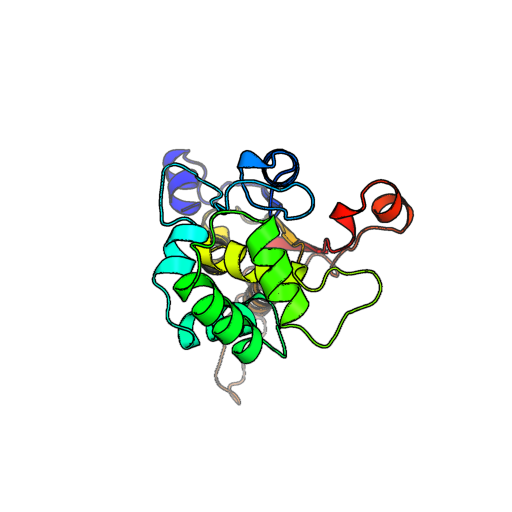 A C 1
ATOM 1395 O O . ARG A 1 181 ? 3.140 3.005 27.915 1.00 81.38 181 ARG A O 1
ATOM 1402 N N . PHE A 1 182 ? 2.656 0.969 28.745 1.00 81.62 182 PHE A N 1
ATOM 1403 C CA . PHE A 1 182 ? 3.398 1.100 29.995 1.00 81.62 182 PHE A CA 1
ATOM 1404 C C . PHE A 1 182 ? 4.636 0.188 29.992 1.00 81.62 182 PHE A C 1
ATOM 1406 O O . PHE A 1 182 ? 4.638 -0.830 29.287 1.00 81.62 182 PHE A O 1
ATOM 1413 N N . PRO A 1 183 ? 5.700 0.526 30.749 1.00 83.94 183 PRO A N 1
ATOM 1414 C CA . PRO A 1 183 ? 6.859 -0.345 30.916 1.00 83.94 183 PRO A CA 1
ATOM 1415 C C . PRO A 1 183 ? 6.481 -1.721 31.477 1.00 83.94 183 PRO A C 1
ATOM 1417 O O . PRO A 1 183 ? 5.518 -1.865 32.232 1.00 83.94 183 PRO A O 1
ATOM 1420 N N . ALA A 1 184 ? 7.262 -2.742 31.124 1.00 80.62 184 ALA A N 1
ATOM 1421 C CA . ALA A 1 184 ? 7.059 -4.088 31.649 1.00 80.62 184 ALA A CA 1
ATOM 1422 C C . ALA A 1 184 ? 7.213 -4.107 33.181 1.00 80.62 184 ALA A C 1
ATOM 1424 O O . ALA A 1 184 ? 8.128 -3.491 33.721 1.00 80.62 184 ALA A O 1
ATOM 1425 N N . GLY A 1 185 ? 6.323 -4.826 33.870 1.00 80.44 185 GLY A N 1
ATOM 1426 C CA . GLY A 1 185 ? 6.345 -4.958 35.332 1.00 80.44 185 GLY A CA 1
ATOM 1427 C C . GLY A 1 185 ? 5.618 -3.848 36.097 1.00 80.44 185 GLY A C 1
ATOM 1428 O O . GLY A 1 185 ? 5.492 -3.954 37.313 1.00 80.44 185 GLY A O 1
ATOM 1429 N N . VAL A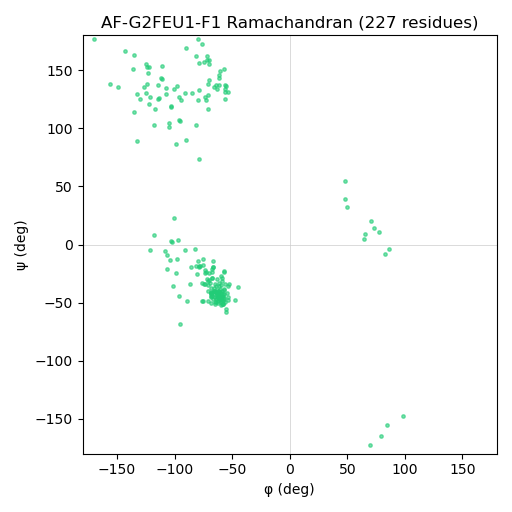 1 186 ? 5.094 -2.821 35.418 1.00 85.94 186 VAL A N 1
ATOM 1430 C CA . VAL A 1 186 ? 4.234 -1.817 36.061 1.00 85.94 186 VAL A CA 1
ATOM 1431 C C . VAL A 1 186 ? 2.815 -2.385 36.200 1.00 85.94 186 VAL A C 1
ATOM 1433 O O . VAL A 1 186 ? 2.234 -2.795 35.190 1.00 85.94 186 VAL A O 1
ATOM 1436 N N . PRO A 1 187 ? 2.228 -2.428 37.411 1.00 82.69 187 PRO A N 1
ATOM 1437 C CA . PRO A 1 187 ? 0.831 -2.801 37.582 1.00 82.69 187 PRO A CA 1
ATOM 1438 C C . PRO A 1 187 ? -0.057 -1.675 37.045 1.00 82.69 187 PRO A C 1
ATOM 1440 O O . PRO A 1 187 ? -0.032 -0.552 37.545 1.00 82.69 187 PRO A O 1
ATOM 1443 N N . VAL A 1 188 ? -0.834 -1.980 36.009 1.00 84.06 188 VAL A N 1
ATOM 1444 C CA . VAL A 1 188 ? -1.723 -1.026 35.338 1.00 84.06 188 VAL A CA 1
ATOM 1445 C C . VAL A 1 188 ? -3.132 -1.593 35.335 1.00 84.06 188 VAL A C 1
ATOM 1447 O O . VAL A 1 188 ? -3.357 -2.743 34.957 1.00 84.06 188 VAL A O 1
ATOM 1450 N N . THR A 1 189 ? -4.092 -0.783 35.762 1.00 82.31 189 THR A N 1
ATOM 1451 C CA . THR A 1 189 ? -5.515 -1.129 35.728 1.00 82.31 189 THR A CA 1
ATOM 1452 C C . THR A 1 189 ? -6.083 -0.952 34.321 1.00 82.31 189 THR A C 1
ATOM 1454 O O . THR A 1 189 ? -5.597 -0.148 33.528 1.00 82.31 189 THR A O 1
ATOM 1457 N N . GLN A 1 190 ? -7.175 -1.648 34.006 1.00 77.62 190 GLN A N 1
ATOM 1458 C CA . GLN A 1 190 ? -7.827 -1.517 32.699 1.00 77.62 190 GLN A CA 1
ATOM 1459 C C . GLN A 1 190 ? -8.277 -0.075 32.394 1.00 77.62 190 GLN A C 1
ATOM 1461 O O . GLN A 1 190 ? -8.230 0.350 31.243 1.00 77.62 190 GLN A O 1
ATOM 1466 N N . ALA A 1 191 ? -8.650 0.698 33.420 1.00 79.50 191 ALA A N 1
ATOM 1467 C CA . ALA A 1 191 ? -9.037 2.102 33.282 1.00 79.50 191 ALA A CA 1
ATOM 1468 C C . ALA A 1 191 ? -7.867 3.016 32.865 1.00 79.50 191 ALA A C 1
ATOM 1470 O O . ALA A 1 191 ? -8.074 4.021 32.189 1.00 79.50 191 ALA A O 1
ATOM 1471 N N . GLN A 1 192 ? -6.630 2.662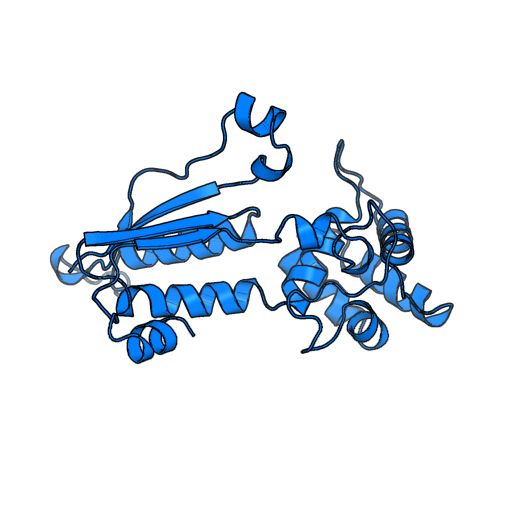 33.224 1.00 84.62 192 GLN A N 1
ATOM 1472 C CA . GLN A 1 192 ? -5.433 3.430 32.866 1.00 84.62 192 GLN A CA 1
ATOM 1473 C C . GLN A 1 192 ? -4.961 3.173 31.432 1.00 84.62 192 GLN A C 1
ATOM 1475 O O . GLN A 1 192 ? -4.163 3.946 30.918 1.00 84.62 192 GLN A O 1
ATOM 1480 N N . LEU A 1 193 ? -5.453 2.119 30.773 1.00 84.00 193 LEU A N 1
ATOM 1481 C CA . LEU A 1 193 ? -5.062 1.812 29.399 1.00 84.00 193 LEU A CA 1
ATOM 1482 C C . LEU A 1 193 ? -5.609 2.828 28.391 1.00 84.00 193 LEU A C 1
ATOM 1484 O O . LEU A 1 193 ? -5.004 2.981 27.347 1.00 84.00 193 LEU A O 1
ATOM 1488 N N . GLN A 1 194 ? -6.709 3.536 28.672 1.00 89.00 194 GLN A N 1
ATOM 1489 C CA . GLN A 1 194 ? -7.250 4.583 27.782 1.00 89.00 194 GLN A CA 1
ATOM 1490 C C . GLN A 1 194 ? -7.369 4.137 26.299 1.00 89.00 194 GLN A C 1
ATOM 1492 O O . GLN A 1 194 ? -6.799 4.766 25.399 1.00 89.00 194 GLN A O 1
ATOM 1497 N N . PRO A 1 195 ? -8.059 3.014 26.005 1.00 93.38 195 PRO A N 1
ATOM 1498 C CA . PRO A 1 195 ? -8.234 2.557 24.632 1.00 93.38 195 PRO A CA 1
ATOM 1499 C C . PRO A 1 195 ? -9.028 3.589 23.830 1.00 93.38 195 PRO A C 1
ATOM 1501 O O . PRO A 1 195 ? -10.070 4.071 24.264 1.00 93.38 195 PRO A O 1
ATOM 1504 N N . ARG A 1 196 ? -8.553 3.895 22.623 1.00 95.50 196 ARG A N 1
ATOM 1505 C CA . ARG A 1 196 ? -9.158 4.915 21.755 1.00 95.50 196 ARG A CA 1
ATOM 1506 C C . ARG A 1 196 ? -10.069 4.304 20.703 1.00 95.50 196 ARG A C 1
ATOM 1508 O O . ARG A 1 196 ? -10.982 4.972 20.224 1.00 95.50 196 ARG A O 1
ATOM 1515 N N . LEU A 1 197 ? -9.844 3.038 20.353 1.00 96.94 197 LEU A N 1
ATOM 1516 C CA . LEU A 1 197 ? -10.664 2.286 19.405 1.00 96.94 197 LEU A CA 1
ATOM 1517 C C . LEU A 1 197 ? -11.205 0.995 20.025 1.00 96.94 197 LEU A C 1
ATOM 1519 O O . LEU A 1 197 ? -10.564 0.368 20.862 1.00 96.94 197 LEU A O 1
ATOM 1523 N N . LYS A 1 198 ? -12.345 0.530 19.523 1.00 97.00 198 LYS A N 1
ATOM 1524 C CA . LYS A 1 198 ? -12.868 -0.821 19.736 1.00 97.00 198 LYS A CA 1
ATOM 1525 C C . LYS A 1 198 ? -12.886 -1.563 18.406 1.00 97.00 198 LYS A C 1
ATOM 1527 O O . LYS A 1 198 ? -13.471 -1.087 17.438 1.00 97.00 198 LYS A O 1
ATOM 1532 N N . LEU A 1 199 ? -12.253 -2.734 18.345 1.00 97.88 199 LEU A N 1
ATOM 1533 C CA . LEU A 1 199 ? -12.273 -3.566 17.139 1.00 97.88 199 LEU A CA 1
ATOM 1534 C C . LEU A 1 199 ? -13.665 -4.173 16.945 1.00 97.88 199 LEU A C 1
ATOM 1536 O O . LEU A 1 199 ? -14.197 -4.805 17.860 1.00 97.88 199 LEU A O 1
ATOM 1540 N N . LEU A 1 200 ? -14.233 -4.021 15.750 1.00 97.06 200 LEU A N 1
ATOM 1541 C CA . LEU A 1 200 ? -15.520 -4.611 15.395 1.00 97.06 200 LEU A CA 1
ATOM 1542 C C . LEU A 1 200 ? -15.286 -5.907 14.612 1.00 97.06 200 LEU A C 1
ATOM 1544 O O . LEU A 1 200 ? -15.229 -5.924 13.386 1.00 97.06 200 LEU A O 1
ATOM 1548 N N . GLY A 1 201 ? -15.130 -7.005 15.353 1.00 95.00 201 GLY A N 1
ATOM 1549 C CA . GLY A 1 201 ? -14.982 -8.345 14.789 1.00 95.00 201 GLY A CA 1
ATOM 1550 C C . GLY A 1 201 ? -13.582 -8.666 14.255 1.00 95.00 201 GLY A C 1
ATOM 1551 O O . GLY A 1 201 ? -12.577 -8.035 14.592 1.00 95.00 201 GLY A O 1
ATOM 1552 N N . LYS A 1 202 ? -13.511 -9.735 13.457 1.00 95.06 202 LYS A N 1
ATOM 1553 C CA . LYS A 1 202 ? -12.287 -10.171 12.771 1.00 95.06 202 LYS A CA 1
ATOM 1554 C C . LYS A 1 202 ? -12.197 -9.506 11.395 1.00 95.06 202 LYS A C 1
ATOM 1556 O O . LYS A 1 202 ? -13.153 -8.909 10.919 1.00 95.06 202 LYS A O 1
ATOM 1561 N N . ALA A 1 203 ? -11.033 -9.630 10.760 1.00 96.56 203 ALA A N 1
ATOM 1562 C CA . ALA A 1 203 ? -10.875 -9.245 9.362 1.00 96.56 203 ALA A CA 1
ATOM 1563 C C . ALA A 1 203 ? -11.890 -9.990 8.482 1.00 96.56 203 ALA A C 1
ATOM 1565 O O . ALA A 1 203 ? -11.997 -11.213 8.587 1.00 96.56 203 ALA A O 1
ATOM 1566 N N . ILE A 1 204 ? -12.584 -9.250 7.624 1.00 97.94 204 ILE A N 1
ATOM 1567 C CA . ILE A 1 204 ? -13.564 -9.772 6.673 1.00 97.94 204 ILE A CA 1
ATOM 1568 C C . ILE A 1 204 ? -12.863 -9.924 5.321 1.00 97.94 204 ILE A C 1
ATOM 1570 O O . ILE A 1 204 ? -12.068 -9.070 4.925 1.00 97.94 204 ILE A O 1
ATOM 1574 N N . ARG A 1 205 ? -13.115 -11.043 4.648 1.00 96.94 205 ARG A N 1
ATOM 1575 C CA . ARG A 1 205 ? -12.575 -11.378 3.326 1.00 96.94 205 ARG A CA 1
ATOM 1576 C C . ARG A 1 205 ? -13.738 -11.631 2.369 1.00 96.94 205 ARG A C 1
ATOM 1578 O O . ARG A 1 205 ? -14.791 -12.049 2.854 1.00 96.94 205 ARG A O 1
ATOM 1585 N N . PRO A 1 206 ? -13.544 -11.415 1.061 1.00 96.44 206 PRO A N 1
ATOM 1586 C CA . PRO A 1 206 ? -14.565 -11.729 0.069 1.00 96.44 206 PRO A CA 1
ATOM 1587 C C . PRO A 1 206 ? -14.905 -13.224 0.080 1.00 96.44 206 PRO A C 1
ATOM 1589 O O . PRO A 1 206 ? -14.050 -14.071 0.370 1.00 96.44 206 PRO A O 1
ATOM 1592 N N . GLY A 1 207 ? -16.157 -13.540 -0.246 1.00 96.06 207 GLY A N 1
ATOM 1593 C CA . GLY A 1 207 ? -16.615 -14.913 -0.476 1.00 96.06 207 GLY A CA 1
ATOM 1594 C C . GLY A 1 207 ? -16.171 -15.457 -1.839 1.00 96.06 207 GLY A C 1
ATOM 1595 O O . GLY A 1 207 ? -15.658 -14.713 -2.672 1.00 96.06 207 GLY A O 1
ATOM 1596 N N . ALA A 1 208 ? -16.394 -16.751 -2.087 1.00 94.88 208 ALA A N 1
ATOM 15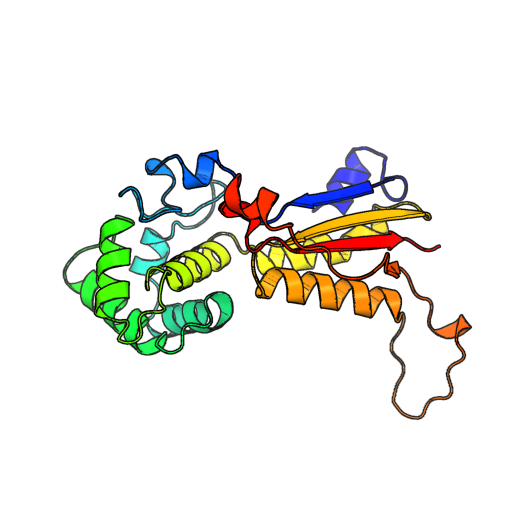97 C CA . ALA A 1 208 ? -16.039 -17.382 -3.363 1.00 94.88 208 ALA A CA 1
ATOM 1598 C C . ALA A 1 208 ? -16.725 -16.688 -4.557 1.00 94.88 208 ALA A C 1
ATOM 1600 O O . ALA A 1 208 ? -16.027 -16.230 -5.462 1.00 94.88 208 ALA A O 1
ATOM 1601 N N . ASP A 1 209 ? -18.044 -16.498 -4.479 1.00 96.06 209 ASP A N 1
ATOM 1602 C CA . ASP A 1 209 ? -18.872 -15.865 -5.518 1.00 96.06 209 ASP A CA 1
ATOM 1603 C C . ASP A 1 209 ? -18.398 -14.439 -5.864 1.00 96.06 209 ASP A C 1
ATOM 1605 O O . ASP A 1 209 ? -18.351 -14.031 -7.028 1.00 96.06 209 ASP A O 1
ATOM 1609 N N . GLU A 1 210 ? -17.978 -13.670 -4.854 1.00 95.44 210 GLU A N 1
ATOM 1610 C CA . GLU A 1 210 ? -17.428 -12.325 -5.050 1.00 95.44 210 GLU A CA 1
ATOM 1611 C C . GLU A 1 210 ? -16.076 -12.379 -5.765 1.00 95.44 210 GLU A C 1
ATOM 1613 O O . GLU A 1 210 ? -15.817 -11.591 -6.668 1.00 95.44 210 GLU A O 1
ATOM 1618 N N . THR A 1 211 ? -15.203 -13.323 -5.407 1.00 93.25 211 THR A N 1
ATOM 1619 C CA . THR A 1 211 ? -13.891 -13.442 -6.063 1.00 93.25 211 THR A CA 1
ATOM 1620 C C . THR A 1 211 ? -13.956 -13.992 -7.485 1.00 93.25 211 THR A C 1
ATOM 1622 O O . THR A 1 211 ? -13.037 -13.738 -8.268 1.00 93.25 211 THR A O 1
ATOM 1625 N N . GLU A 1 212 ? -15.012 -14.737 -7.816 1.00 92.38 212 GLU A N 1
ATOM 1626 C CA . GLU A 1 212 ? -15.279 -15.230 -9.166 1.00 92.38 212 GLU A CA 1
ATOM 1627 C C . GLU A 1 212 ? -15.824 -14.112 -10.062 1.00 92.38 212 GLU A C 1
ATOM 1629 O O . GLU A 1 212 ? -15.281 -13.870 -11.139 1.00 92.38 212 GLU A O 1
ATOM 1634 N N . SER A 1 213 ? -16.827 -13.368 -9.584 1.00 93.94 213 SER A N 1
ATOM 1635 C CA . SER A 1 213 ? -17.403 -12.224 -10.309 1.00 93.94 213 SER A CA 1
ATOM 1636 C C . SER A 1 213 ? -16.469 -11.009 -10.368 1.00 93.94 213 SER A C 1
ATOM 1638 O O . SER A 1 213 ? -16.471 -10.266 -11.348 1.00 93.94 213 SER A O 1
ATOM 1640 N N . ASN A 1 214 ? -15.632 -10.818 -9.346 1.00 90.56 214 ASN A N 1
ATOM 1641 C CA . ASN A 1 214 ? -14.666 -9.734 -9.251 1.00 90.56 214 ASN A CA 1
ATOM 1642 C C . ASN A 1 214 ? -13.276 -10.257 -8.838 1.00 90.56 214 ASN A C 1
ATOM 1644 O O . ASN A 1 214 ? -12.903 -10.227 -7.658 1.00 90.56 214 ASN A O 1
ATOM 1648 N N . PRO A 1 215 ? -12.426 -10.642 -9.808 1.00 86.75 215 PRO A N 1
ATOM 1649 C CA . PRO A 1 215 ? -11.066 -11.101 -9.528 1.00 86.75 215 PRO A CA 1
ATOM 1650 C C . PRO A 1 215 ? -10.197 -10.099 -8.750 1.00 86.75 215 PRO A C 1
ATOM 1652 O O . PRO A 1 215 ? -9.235 -10.516 -8.097 1.00 86.75 215 PRO A O 1
ATOM 1655 N N . ARG A 1 216 ? -10.517 -8.793 -8.786 1.00 85.88 216 ARG A N 1
ATOM 1656 C CA . ARG A 1 216 ? -9.789 -7.743 -8.046 1.00 85.88 216 ARG A CA 1
ATOM 1657 C C . ARG A 1 216 ? -10.054 -7.819 -6.543 1.00 85.88 216 ARG A C 1
ATOM 1659 O O . ARG A 1 216 ? -9.154 -7.531 -5.757 1.00 85.88 216 ARG A O 1
ATOM 1666 N N . ALA A 1 217 ? -11.233 -8.295 -6.142 1.00 90.94 217 ALA A N 1
ATOM 1667 C CA . ALA A 1 217 ? -11.589 -8.470 -4.739 1.00 90.94 217 ALA A CA 1
ATOM 1668 C C . ALA A 1 217 ? -10.762 -9.567 -4.057 1.00 90.94 217 ALA A C 1
ATOM 1670 O O . ALA A 1 217 ? -10.598 -9.522 -2.848 1.00 90.94 217 ALA A O 1
ATOM 1671 N N . ARG A 1 218 ? -10.164 -10.516 -4.798 1.00 90.12 218 ARG A N 1
ATOM 1672 C CA . ARG A 1 218 ? -9.483 -11.720 -4.263 1.00 90.12 218 ARG A CA 1
ATOM 1673 C C . ARG A 1 218 ? -8.557 -11.484 -3.064 1.00 90.12 218 ARG A C 1
ATOM 1675 O O . ARG A 1 218 ? -8.457 -12.345 -2.191 1.00 90.12 218 ARG A O 1
ATOM 1682 N N . SER A 1 219 ? -7.843 -10.359 -3.039 1.00 90.81 219 SER A N 1
ATOM 1683 C CA . SER A 1 219 ? -6.888 -10.035 -1.968 1.00 90.81 219 SER A CA 1
ATOM 1684 C C . SER A 1 219 ? -7.416 -9.021 -0.947 1.00 90.81 219 SER A C 1
ATOM 1686 O O . SER A 1 219 ? -6.672 -8.665 -0.034 1.00 90.81 219 SER A O 1
ATOM 1688 N N . ALA A 1 220 ? -8.667 -8.580 -1.085 1.00 95.50 220 ALA A N 1
ATOM 1689 C CA . ALA A 1 220 ? -9.297 -7.595 -0.224 1.00 95.50 220 ALA A CA 1
ATOM 1690 C C . ALA A 1 220 ? -9.431 -8.111 1.215 1.00 95.50 220 ALA A C 1
ATOM 1692 O O . ALA A 1 220 ? -9.791 -9.265 1.478 1.00 95.50 220 ALA A O 1
ATOM 1693 N N . VAL A 1 221 ? -9.130 -7.230 2.161 1.00 97.81 221 VAL A N 1
ATOM 1694 C CA . VAL A 1 221 ? -9.307 -7.452 3.592 1.00 97.81 221 VAL A CA 1
ATOM 1695 C C . VAL A 1 221 ? -9.942 -6.209 4.192 1.00 97.81 221 VAL A C 1
ATOM 1697 O O . VAL A 1 221 ? -9.305 -5.159 4.249 1.00 97.81 221 VAL A O 1
ATOM 1700 N N . LEU A 1 222 ? -11.174 -6.345 4.678 1.00 98.50 222 LEU A N 1
ATOM 1701 C CA . LEU A 1 222 ? -11.880 -5.293 5.398 1.00 98.50 222 LEU A CA 1
ATOM 1702 C C . LEU A 1 222 ? -11.610 -5.411 6.902 1.00 98.50 222 LEU A C 1
ATOM 1704 O O . LEU A 1 222 ? -11.761 -6.476 7.511 1.00 98.50 222 LEU A O 1
ATOM 1708 N N . ARG A 1 223 ? -11.239 -4.290 7.521 1.00 98.56 223 ARG A N 1
ATOM 1709 C CA . ARG A 1 223 ? -11.161 -4.125 8.976 1.00 98.56 223 ARG A CA 1
ATOM 1710 C C . ARG A 1 223 ? -12.018 -2.954 9.415 1.00 98.56 223 ARG A C 1
ATOM 1712 O O . ARG A 1 223 ? -11.981 -1.900 8.787 1.00 98.56 223 ARG A O 1
ATOM 1719 N N . VAL A 1 224 ? -12.734 -3.135 10.522 1.00 98.56 224 VAL A N 1
ATOM 1720 C CA . VAL A 1 224 ? -13.609 -2.107 11.086 1.00 98.56 224 VAL A CA 1
ATOM 1721 C C . VAL A 1 224 ? -13.267 -1.871 12.555 1.00 98.56 224 VAL A C 1
ATOM 1723 O O . VAL A 1 224 ? -13.068 -2.816 13.324 1.00 98.56 224 VAL A O 1
ATOM 1726 N N . ALA A 1 225 ? -13.201 -0.603 12.945 1.00 98.31 225 ALA A N 1
ATOM 1727 C CA . ALA A 1 225 ? -13.059 -0.176 14.329 1.00 98.31 225 ALA A CA 1
ATOM 1728 C C . ALA A 1 225 ? -14.007 0.989 14.637 1.00 98.31 225 ALA A C 1
ATOM 1730 O O . ALA A 1 225 ? -14.329 1.786 13.761 1.00 98.31 225 ALA A O 1
ATOM 1731 N N . GLU A 1 226 ? -14.437 1.089 15.888 1.00 98.25 226 GLU A N 1
ATOM 1732 C CA . GLU A 1 226 ? -15.279 2.167 16.410 1.00 98.25 226 GLU A CA 1
ATOM 1733 C C . GLU A 1 226 ? -14.451 3.074 17.321 1.00 98.25 226 GLU A C 1
ATOM 1735 O O . GLU A 1 226 ? -13.678 2.581 18.146 1.00 98.25 226 GLU A O 1
ATOM 1740 N N . ARG A 1 227 ? -14.588 4.393 17.170 1.00 97.44 227 ARG A N 1
ATOM 1741 C CA . ARG A 1 227 ? -13.953 5.389 18.033 1.00 97.44 227 ARG A CA 1
ATOM 1742 C C . ARG A 1 227 ? -14.648 5.393 19.388 1.00 97.44 227 ARG A C 1
ATOM 1744 O O . ARG A 1 227 ? -15.856 5.576 19.474 1.00 97.44 227 ARG A O 1
ATOM 1751 N N . LEU A 1 228 ? 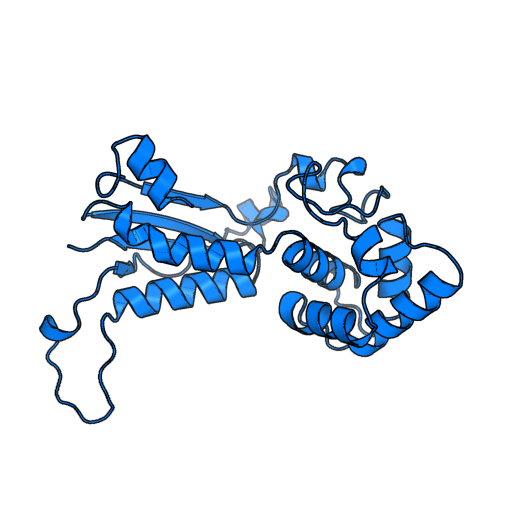-13.872 5.188 20.443 1.00 94.00 228 LEU A N 1
ATOM 1752 C CA . LEU A 1 228 ? -14.332 5.340 21.822 1.00 94.00 228 LEU A CA 1
ATOM 1753 C C . LEU A 1 228 ? -14.348 6.825 22.219 1.00 94.00 228 LEU A C 1
ATOM 1755 O O . LEU A 1 228 ? -13.967 7.675 21.414 1.00 94.00 228 LEU A O 1
ATOM 1759 N N . ALA A 1 229 ? -14.804 7.140 23.433 1.00 80.69 229 ALA A N 1
ATOM 1760 C CA . ALA A 1 229 ? -14.610 8.477 23.999 1.00 80.69 229 ALA A CA 1
ATOM 1761 C C . ALA A 1 229 ? -13.109 8.836 24.051 1.00 80.69 229 ALA A C 1
ATOM 1763 O O . ALA A 1 229 ? -12.262 7.915 24.142 1.00 80.69 229 ALA A O 1
#

Solvent-accessible surface area (backbone atoms only — not comparable to full-atom values): 12306 Å² total; per-residue (Å²): 110,66,47,59,55,26,50,77,69,73,37,49,43,59,33,61,66,46,79,45,79,56,88,79,54,67,69,45,57,73,35,30,75,40,17,62,33,56,90,43,64,24,42,26,31,35,46,88,55,82,90,55,88,64,36,49,28,61,45,67,72,69,56,51,44,65,57,45,15,51,39,20,37,75,59,26,70,36,91,52,16,60,53,30,19,45,43,50,54,56,46,47,73,77,46,77,57,54,32,19,41,59,48,36,52,50,36,38,76,43,46,92,72,74,52,91,98,48,67,62,30,54,37,49,53,49,8,50,35,39,59,63,54,40,49,68,62,51,50,52,55,46,60,72,33,46,73,61,25,35,16,67,74,10,36,45,38,38,34,21,60,46,73,67,57,42,49,52,54,52,48,51,54,50,46,35,38,59,25,62,86,74,68,89,91,62,93,74,57,80,82,73,22,62,42,43,31,43,74,56,78,69,78,45,64,70,54,71,72,50,30,68,79,33,65,81,46,64,53,36,36,38,42,41,32,31,29,40,115

Organism: NCBI:txid1049564

Secondary structure (DSSP, 8-state):
-HHHHHHHTT-TTTEEEEEEE-S--HHHHH-GGG---SSS--BS---SSTTSS--HHHHHHH--HHHHHHHHHHHH--TTHHHHHHHHHHHHHHS---BHHHHHHHHHHH---PPTTS-TTHHHHHHHHHHHTTHHHHHHHHHHHHHHHEEEEEEEEEEESSHHHHHHHHHHHHHHHH-S---TT----GGGG---EEE-SSPB---HHHHHH-GGGGG-EEEEEEE--

Mean predicted aligned error: 4.91 Å

Radius of gyration: 20.49 Å; Cα contacts (8 Å, |Δi|>4): 372; chains: 1; bounding box: 42×44×61 Å